Protein AF-A0A395IMH2-F1 (afdb_monomer)

Structure (mmCIF, N/CA/C/O backbone):
data_AF-A0A395IMH2-F1
#
_entry.id   AF-A0A395IMH2-F1
#
loop_
_atom_site.group_PDB
_atom_site.id
_atom_site.type_symbol
_atom_site.label_atom_id
_atom_site.label_alt_id
_atom_site.label_comp_id
_atom_site.label_asym_id
_atom_site.label_entity_id
_atom_site.label_seq_id
_atom_site.pdbx_PDB_ins_code
_atom_site.Cartn_x
_atom_site.Cartn_y
_atom_site.Cartn_z
_atom_site.occupancy
_atom_site.B_iso_or_equiv
_atom_site.auth_seq_id
_atom_site.auth_comp_id
_atom_site.auth_asym_id
_atom_site.auth_atom_id
_atom_site.pdbx_PDB_model_num
ATOM 1 N N . MET A 1 1 ? -12.223 -24.693 13.009 1.00 61.72 1 MET A N 1
ATOM 2 C CA . MET A 1 1 ? -11.945 -23.407 13.679 1.00 61.72 1 MET A CA 1
ATOM 3 C C . MET A 1 1 ? -11.798 -22.365 12.589 1.00 61.72 1 MET A C 1
ATOM 5 O O . MET A 1 1 ? -10.791 -22.375 11.900 1.00 61.72 1 MET A O 1
ATOM 9 N N . VAL A 1 2 ? -12.841 -21.574 12.361 1.00 84.94 2 VAL A N 1
ATOM 10 C CA . VAL A 1 2 ? -12.871 -20.481 11.383 1.00 84.94 2 VAL A CA 1
ATOM 11 C C . VAL A 1 2 ? -13.226 -19.233 12.191 1.00 84.94 2 VAL A C 1
ATOM 13 O O . VAL A 1 2 ? -14.218 -19.253 12.913 1.00 84.94 2 VAL A O 1
ATOM 16 N N . SER A 1 3 ? -12.372 -18.211 12.172 1.00 91.88 3 SER A N 1
ATOM 17 C CA . SER A 1 3 ? -12.557 -16.969 12.936 1.00 91.88 3 SER A CA 1
ATOM 18 C C . SER A 1 3 ? -12.030 -15.747 12.188 1.00 91.88 3 SER A C 1
ATOM 20 O O . SER A 1 3 ? -11.108 -15.865 11.374 1.00 91.88 3 SER A O 1
ATOM 22 N N . LEU A 1 4 ? -12.596 -14.578 12.505 1.00 92.81 4 LEU A N 1
ATOM 23 C CA . LEU 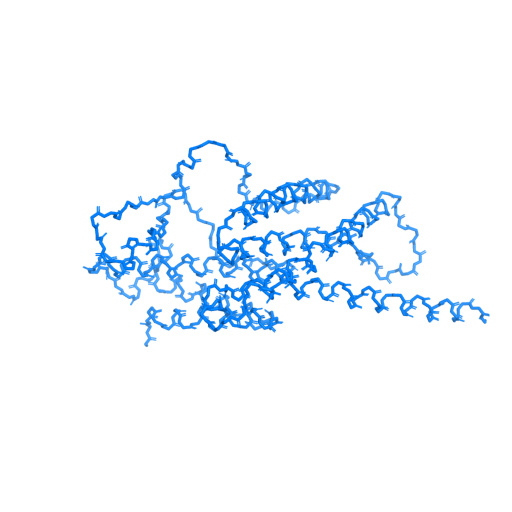A 1 4 ? -12.165 -13.279 11.979 1.00 92.81 4 LEU A CA 1
ATOM 24 C C . LEU A 1 4 ? -10.755 -12.906 12.465 1.00 92.81 4 LEU A C 1
ATOM 26 O O . LEU A 1 4 ? -9.928 -12.479 11.669 1.00 92.81 4 LEU A O 1
ATOM 30 N N . ILE A 1 5 ? -10.446 -13.173 13.739 1.00 94.81 5 ILE A N 1
ATOM 31 C CA . ILE A 1 5 ? -9.131 -12.892 14.345 1.00 94.81 5 ILE A CA 1
ATOM 32 C C . ILE A 1 5 ? -8.003 -13.599 13.582 1.00 94.81 5 ILE A C 1
ATOM 34 O O . ILE A 1 5 ? -6.926 -13.037 13.405 1.00 94.81 5 ILE A O 1
ATOM 38 N N . LEU A 1 6 ? -8.241 -14.821 13.086 1.00 95.12 6 LEU A N 1
ATOM 39 C CA . LEU A 1 6 ? -7.243 -15.526 12.283 1.00 95.12 6 LEU A CA 1
ATOM 40 C C . LEU A 1 6 ? -6.963 -14.793 10.964 1.00 95.12 6 LEU A C 1
ATOM 42 O O . LEU A 1 6 ? -5.812 -14.731 10.539 1.00 95.12 6 LEU A O 1
ATOM 46 N N . LEU A 1 7 ? -7.988 -14.224 10.325 1.00 95.75 7 LEU A N 1
ATOM 47 C CA . LEU A 1 7 ? -7.798 -13.408 9.127 1.00 95.75 7 LEU A CA 1
ATOM 48 C C . LEU A 1 7 ? -7.013 -12.135 9.455 1.00 95.75 7 LEU A C 1
ATOM 50 O O . LEU A 1 7 ? -6.023 -11.852 8.791 1.00 95.75 7 LEU A O 1
ATOM 54 N N . GLN A 1 8 ? -7.405 -11.421 10.511 1.00 96.00 8 GLN A N 1
ATOM 55 C CA . GLN A 1 8 ? -6.733 -10.198 10.962 1.00 96.00 8 GLN A CA 1
ATOM 56 C C . GLN A 1 8 ? -5.251 -10.442 11.281 1.00 96.00 8 GLN A C 1
ATOM 58 O O . GLN A 1 8 ? -4.386 -9.693 10.831 1.00 96.00 8 GLN A O 1
ATOM 63 N N . ALA A 1 9 ? -4.929 -11.541 11.969 1.00 96.50 9 ALA A N 1
ATOM 64 C CA . ALA A 1 9 ? -3.548 -11.932 12.236 1.00 96.50 9 ALA A CA 1
ATOM 65 C C . ALA A 1 9 ? -2.753 -12.191 10.943 1.00 96.50 9 ALA A C 1
ATOM 67 O O . ALA A 1 9 ? -1.605 -11.766 10.829 1.00 96.50 9 ALA A O 1
ATOM 68 N N . ASN A 1 10 ? -3.356 -12.844 9.946 1.00 96.06 10 ASN A N 1
ATOM 69 C CA . ASN A 1 10 ? -2.694 -13.086 8.662 1.00 96.06 10 ASN A CA 1
ATOM 70 C C . ASN A 1 10 ? -2.511 -11.813 7.827 1.00 96.06 10 ASN A C 1
ATOM 72 O O . ASN A 1 10 ? -1.506 -11.702 7.126 1.00 96.06 10 ASN A O 1
ATOM 76 N N . ILE A 1 11 ? -3.410 -10.829 7.936 1.00 95.81 11 ILE A N 1
ATOM 77 C CA . ILE A 1 11 ? -3.209 -9.503 7.330 1.00 95.81 11 ILE A CA 1
ATOM 78 C C . ILE A 1 11 ? -1.937 -8.860 7.899 1.00 95.81 11 ILE A C 1
ATOM 80 O O . ILE A 1 11 ? -1.094 -8.397 7.133 1.00 95.81 11 ILE A O 1
ATOM 84 N N . LEU A 1 12 ? -1.750 -8.895 9.224 1.00 94.88 12 LEU A N 1
ATOM 85 C CA . LEU A 1 12 ? -0.553 -8.346 9.875 1.00 94.88 12 LEU A CA 1
ATOM 86 C C . LEU A 1 12 ? 0.730 -9.085 9.466 1.00 94.88 12 LEU A C 1
ATOM 88 O O . LEU A 1 12 ? 1.747 -8.444 9.203 1.00 94.88 12 LEU A O 1
ATOM 92 N N . ILE A 1 13 ? 0.683 -10.419 9.362 1.00 95.44 13 ILE A N 1
ATOM 93 C CA . ILE A 1 13 ? 1.814 -11.224 8.868 1.00 95.44 13 ILE A CA 1
ATOM 94 C C . ILE A 1 13 ? 2.161 -10.828 7.432 1.00 95.44 13 ILE A C 1
ATOM 96 O O . ILE A 1 13 ? 3.321 -10.562 7.130 1.00 95.44 13 ILE A O 1
ATOM 100 N N . THR A 1 14 ? 1.159 -10.727 6.560 1.00 94.19 14 THR A N 1
ATOM 101 C CA . THR A 1 14 ? 1.369 -10.358 5.156 1.00 94.19 14 THR A CA 1
ATOM 102 C C . THR A 1 14 ? 1.962 -8.953 5.033 1.00 94.19 14 THR A C 1
ATOM 104 O O . THR A 1 14 ? 2.862 -8.724 4.227 1.00 94.19 14 THR A O 1
ATOM 107 N N . LEU A 1 15 ? 1.496 -8.007 5.855 1.00 92.25 15 LEU A N 1
ATOM 108 C CA . LEU A 1 15 ? 2.029 -6.646 5.899 1.00 92.25 15 LEU A CA 1
ATOM 109 C C . LEU A 1 15 ? 3.497 -6.625 6.350 1.00 92.25 15 LEU A C 1
ATOM 111 O O . LEU A 1 15 ? 4.304 -5.890 5.780 1.00 92.25 15 LEU A O 1
ATOM 115 N N . PHE A 1 16 ? 3.857 -7.452 7.335 1.00 92.38 16 PHE A N 1
ATOM 116 C CA . PHE A 1 16 ? 5.246 -7.633 7.754 1.00 92.38 16 PHE A CA 1
ATOM 117 C C . PHE A 1 16 ? 6.109 -8.214 6.625 1.00 92.38 16 PHE A C 1
ATOM 119 O O . PHE A 1 16 ? 7.158 -7.653 6.311 1.00 92.38 16 PHE A O 1
ATOM 126 N N . GLU A 1 17 ? 5.662 -9.299 5.984 1.00 93.12 17 GLU A N 1
ATOM 127 C CA . GLU A 1 17 ? 6.369 -9.924 4.857 1.00 93.12 17 GLU A CA 1
ATOM 128 C C . GLU A 1 17 ? 6.596 -8.923 3.720 1.00 93.12 17 GLU A C 1
ATOM 130 O O . GLU A 1 17 ? 7.698 -8.840 3.174 1.00 93.12 17 GLU A O 1
ATOM 135 N N . TYR A 1 18 ? 5.575 -8.122 3.404 1.00 89.00 18 TYR A N 1
ATOM 136 C CA . TYR A 1 18 ? 5.653 -7.077 2.390 1.00 89.00 18 TYR A CA 1
ATOM 137 C C . TYR A 1 18 ? 6.648 -5.973 2.769 1.00 89.00 18 TYR A C 1
ATOM 139 O O . TYR A 1 18 ? 7.529 -5.644 1.977 1.00 89.00 18 TYR A O 1
ATOM 147 N N . GLY A 1 19 ? 6.573 -5.442 3.995 1.00 87.81 19 GLY A N 1
ATOM 148 C CA . GLY A 1 19 ? 7.485 -4.394 4.474 1.00 87.81 19 GLY A CA 1
ATOM 149 C C . GLY A 1 19 ? 8.956 -4.831 4.527 1.00 87.81 19 GLY A C 1
ATOM 150 O O . GLY A 1 19 ? 9.861 -4.015 4.339 1.00 87.81 19 GLY A O 1
ATOM 151 N N . GLN A 1 20 ? 9.209 -6.128 4.724 1.00 89.06 20 GLN A N 1
ATOM 152 C CA . GLN A 1 20 ? 10.545 -6.736 4.678 1.00 89.06 20 GLN A CA 1
ATOM 153 C C . GLN A 1 20 ? 10.984 -7.162 3.262 1.00 89.06 20 GLN A C 1
ATOM 155 O O . GLN A 1 20 ? 11.998 -7.844 3.119 1.00 89.06 20 GLN A O 1
ATOM 160 N N . ALA A 1 21 ? 10.240 -6.783 2.215 1.00 87.50 21 ALA A N 1
ATOM 161 C CA . ALA A 1 21 ? 10.498 -7.152 0.819 1.00 87.50 21 ALA A CA 1
ATOM 162 C C . ALA A 1 21 ? 10.518 -8.672 0.544 1.00 87.50 21 ALA A C 1
ATOM 164 O O . ALA A 1 21 ? 11.134 -9.142 -0.417 1.00 87.50 21 ALA A O 1
ATOM 165 N N . ILE A 1 22 ? 9.798 -9.471 1.340 1.00 90.12 22 ILE A N 1
ATOM 166 C CA . ILE A 1 22 ? 9.621 -10.918 1.133 1.00 90.12 22 ILE A CA 1
ATOM 167 C C . ILE A 1 22 ? 8.436 -11.146 0.179 1.00 90.12 22 ILE A C 1
ATOM 169 O O . ILE A 1 22 ? 7.459 -11.828 0.493 1.00 90.12 22 ILE A O 1
ATOM 173 N N . TYR A 1 23 ? 8.510 -10.546 -1.012 1.00 86.31 23 TYR A N 1
ATOM 174 C CA . TYR A 1 23 ? 7.372 -10.417 -1.929 1.00 86.31 23 TYR A CA 1
ATOM 175 C C . TYR A 1 23 ? 6.681 -11.738 -2.316 1.00 86.31 23 TYR A C 1
ATOM 177 O O . TYR A 1 23 ? 5.451 -11.760 -2.327 1.00 86.31 23 TYR A O 1
ATOM 185 N N . PRO A 1 24 ? 7.388 -12.856 -2.597 1.00 88.00 24 PRO A N 1
ATOM 186 C CA . PRO A 1 24 ? 6.716 -14.115 -2.924 1.00 88.00 24 PRO A CA 1
ATOM 187 C C . PRO A 1 24 ? 5.889 -14.682 -1.764 1.00 88.00 24 PRO A C 1
ATOM 189 O O . PRO A 1 24 ? 4.818 -15.237 -1.999 1.00 88.00 24 PRO A O 1
ATOM 192 N N . ALA A 1 25 ? 6.371 -14.538 -0.523 1.00 91.69 25 ALA A N 1
ATOM 193 C CA . ALA A 1 25 ? 5.633 -14.968 0.663 1.00 91.69 25 ALA A CA 1
ATOM 194 C C . ALA A 1 25 ? 4.415 -14.066 0.878 1.00 91.69 25 ALA A C 1
ATOM 196 O O . ALA A 1 25 ? 3.296 -14.570 0.909 1.00 91.69 25 ALA A O 1
ATOM 197 N N . ALA A 1 26 ? 4.624 -12.743 0.849 1.00 91.38 26 ALA A N 1
ATOM 198 C CA . ALA A 1 26 ? 3.550 -11.762 0.969 1.00 91.38 26 ALA A CA 1
ATOM 199 C C . ALA A 1 26 ? 2.438 -11.990 -0.071 1.00 91.38 26 ALA A C 1
ATOM 201 O O . ALA A 1 26 ? 1.256 -11.883 0.242 1.00 91.38 26 ALA A O 1
ATOM 202 N N . TRP A 1 27 ? 2.792 -12.359 -1.307 1.00 89.31 27 TRP A N 1
ATOM 203 C CA . TRP A 1 27 ? 1.814 -12.647 -2.360 1.00 89.31 27 TRP A CA 1
ATOM 204 C C . TRP A 1 27 ? 0.974 -13.889 -2.056 1.00 89.31 27 TRP A C 1
ATOM 206 O O . TRP A 1 27 ? -0.253 -13.860 -2.175 1.00 89.31 27 TRP A O 1
ATOM 216 N N . MET A 1 28 ? 1.610 -14.968 -1.596 1.00 91.69 28 MET A N 1
ATOM 217 C CA . MET A 1 28 ? 0.895 -16.177 -1.179 1.00 91.69 28 MET A CA 1
ATOM 218 C C . MET A 1 28 ? -0.017 -15.907 0.025 1.00 91.69 28 MET A C 1
ATOM 220 O O . MET A 1 28 ? -1.168 -16.353 0.033 1.00 91.69 28 MET A O 1
ATOM 224 N N . SER A 1 29 ? 0.471 -15.154 1.012 1.00 94.38 29 SER A N 1
ATOM 225 C CA . SER A 1 29 ? -0.272 -14.782 2.218 1.00 94.38 29 SER A CA 1
ATOM 226 C C . SER A 1 29 ? -1.460 -13.862 1.901 1.00 94.38 29 SER A C 1
ATOM 228 O O . SER A 1 29 ? -2.562 -14.086 2.407 1.00 94.38 29 SER A O 1
ATOM 230 N N . ALA A 1 30 ? -1.306 -12.907 0.978 1.00 93.00 30 ALA A N 1
ATOM 231 C CA . ALA A 1 30 ? -2.402 -12.067 0.484 1.00 93.00 30 ALA A CA 1
ATOM 232 C C . ALA A 1 30 ? -3.482 -12.891 -0.243 1.00 93.00 30 ALA A C 1
ATOM 234 O O . ALA A 1 30 ? -4.682 -12.736 0.015 1.00 93.00 30 ALA A O 1
ATOM 235 N N . GLY A 1 31 ? -3.072 -13.836 -1.096 1.00 91.44 31 GLY A N 1
ATOM 236 C CA . GLY A 1 31 ? -3.992 -14.767 -1.753 1.00 91.44 31 GLY A CA 1
ATOM 237 C C . GLY A 1 31 ? -4.734 -15.664 -0.755 1.00 91.44 31 GLY A C 1
ATOM 238 O O . GLY A 1 31 ? -5.928 -15.935 -0.920 1.00 91.44 31 GLY A O 1
ATOM 239 N N . TRP A 1 32 ? -4.056 -16.090 0.316 1.00 93.69 32 TRP A N 1
ATOM 240 C CA . TRP A 1 32 ? -4.675 -16.818 1.424 1.00 93.69 32 TRP A CA 1
ATOM 241 C C . TRP A 1 32 ? -5.723 -15.959 2.141 1.00 93.69 32 TRP A C 1
ATOM 243 O O . TRP A 1 32 ? -6.858 -16.411 2.296 1.00 93.69 32 TRP A O 1
ATOM 253 N N . CYS A 1 33 ? -5.390 -14.710 2.486 1.00 95.06 33 CYS A N 1
ATOM 254 C CA . CYS A 1 33 ? -6.318 -13.766 3.112 1.00 95.06 33 CYS A CA 1
ATOM 255 C C . CYS A 1 33 ? -7.575 -13.557 2.257 1.00 95.06 33 CYS A C 1
ATOM 257 O O . CYS A 1 33 ? -8.689 -13.617 2.772 1.00 95.06 33 CYS A O 1
ATOM 259 N N . SER A 1 34 ? -7.403 -13.401 0.942 1.00 92.12 34 SER A N 1
ATOM 260 C CA . SER A 1 34 ? -8.496 -13.220 -0.020 1.00 92.12 34 SER A CA 1
ATOM 261 C C . SER A 1 34 ? -9.461 -14.404 -0.028 1.00 92.12 34 SER A C 1
ATOM 263 O O . SER A 1 34 ? -10.670 -14.243 0.145 1.00 92.12 34 SER A O 1
ATOM 265 N N . ARG A 1 35 ? -8.932 -15.626 -0.167 1.00 90.94 35 ARG A N 1
ATOM 266 C CA . ARG A 1 35 ? -9.749 -16.851 -0.169 1.00 90.94 35 ARG A CA 1
ATOM 267 C C . ARG A 1 35 ? -10.410 -17.095 1.181 1.00 90.94 35 ARG A C 1
ATOM 269 O O . ARG A 1 35 ? -11.554 -17.537 1.228 1.00 90.94 35 ARG A O 1
ATOM 276 N N . TYR A 1 36 ? -9.703 -16.801 2.268 1.00 92.94 36 TYR A N 1
ATOM 277 C CA . TYR A 1 36 ? -10.225 -16.963 3.616 1.00 92.94 36 TYR A CA 1
ATOM 278 C C . TYR A 1 36 ? -11.340 -15.946 3.910 1.00 92.94 36 TYR A C 1
ATOM 280 O O . TYR A 1 36 ? -12.367 -16.329 4.456 1.00 92.94 36 TYR A O 1
ATOM 288 N N . ALA A 1 37 ? -11.223 -14.692 3.468 1.00 91.88 37 ALA A N 1
ATOM 289 C CA . ALA A 1 37 ? -12.290 -13.693 3.580 1.00 91.88 37 ALA A CA 1
ATOM 290 C C . ALA A 1 37 ? -13.562 -14.093 2.813 1.00 91.88 37 ALA A C 1
ATOM 292 O O . ALA A 1 37 ? -14.666 -13.971 3.346 1.00 91.88 37 ALA A O 1
ATOM 293 N N . ILE A 1 38 ? -13.411 -14.637 1.598 1.00 88.81 38 ILE A N 1
ATOM 294 C CA . ILE A 1 38 ? -14.530 -15.196 0.818 1.00 88.81 38 ILE A CA 1
ATOM 295 C C . ILE A 1 38 ? -15.173 -16.368 1.567 1.00 88.81 38 ILE A C 1
ATOM 297 O O . ILE A 1 38 ? -16.397 -16.462 1.632 1.00 88.81 38 ILE A O 1
ATOM 301 N N . LEU A 1 39 ? -14.356 -17.244 2.162 1.00 89.19 39 LEU A N 1
ATOM 302 C CA . LEU A 1 39 ? -14.835 -18.357 2.980 1.00 89.19 39 LEU A CA 1
ATOM 303 C C . LEU A 1 39 ? -15.606 -17.867 4.217 1.00 89.19 39 LEU A C 1
ATOM 305 O O . LEU A 1 39 ? -16.588 -18.496 4.590 1.00 89.19 39 LEU A O 1
ATOM 309 N N . LEU A 1 40 ? -15.200 -16.759 4.845 1.00 90.00 40 LEU A N 1
ATOM 310 C CA . LEU A 1 40 ? -15.932 -16.154 5.966 1.00 90.00 40 LEU A CA 1
ATOM 311 C C . LEU A 1 40 ? -17.259 -15.501 5.546 1.00 90.00 40 LEU A C 1
ATOM 313 O O . LEU A 1 40 ? -18.137 -15.334 6.391 1.00 90.00 40 LEU A O 1
ATOM 317 N N . GLY A 1 41 ? -17.391 -15.108 4.278 1.00 87.94 41 GLY A N 1
ATOM 318 C CA . GLY A 1 41 ? -18.550 -14.377 3.767 1.00 87.94 41 GLY A CA 1
ATOM 319 C C . GLY A 1 41 ? -18.582 -12.899 4.157 1.00 87.94 41 GLY A C 1
ATOM 320 O O . GLY A 1 41 ? -19.644 -12.284 4.167 1.00 87.94 41 GLY A O 1
ATOM 321 N N . ILE A 1 42 ? -17.427 -12.309 4.485 1.00 88.12 42 ILE A N 1
ATOM 322 C CA . ILE A 1 42 ? -17.318 -10.871 4.813 1.00 88.12 42 ILE A CA 1
ATOM 323 C C . ILE A 1 42 ? -17.165 -9.982 3.575 1.00 88.12 42 ILE A C 1
ATOM 325 O O . ILE A 1 42 ? -17.166 -8.763 3.683 1.00 88.12 42 ILE A O 1
ATOM 329 N N . ASN A 1 43 ? -17.037 -10.589 2.397 1.00 82.00 43 ASN A N 1
ATOM 330 C CA . ASN A 1 43 ? -16.851 -9.912 1.118 1.00 82.00 43 ASN A CA 1
ATOM 331 C C . ASN A 1 43 ? -18.149 -9.328 0.525 1.00 82.00 43 ASN A C 1
ATOM 333 O O . ASN A 1 43 ? -18.110 -8.817 -0.587 1.00 82.00 43 ASN A O 1
ATOM 337 N N . GLY A 1 44 ? -19.288 -9.429 1.223 1.00 71.38 44 GLY A N 1
ATOM 338 C CA . GLY A 1 44 ? -20.542 -8.770 0.828 1.00 71.38 44 GLY A CA 1
ATOM 339 C C . GLY A 1 44 ? -21.359 -9.475 -0.262 1.00 71.38 44 GLY A C 1
ATOM 340 O O . GLY A 1 44 ? -22.266 -8.873 -0.824 1.00 71.38 44 GLY A O 1
ATOM 341 N N . PHE A 1 45 ? -21.067 -10.741 -0.583 1.00 65.81 45 PHE A N 1
ATOM 342 C CA . PHE A 1 45 ? -21.786 -11.476 -1.632 1.00 65.81 45 PHE A CA 1
ATOM 343 C C . PHE A 1 45 ? -22.872 -12.382 -1.063 1.00 65.81 45 PHE A C 1
ATOM 345 O O . PHE A 1 45 ? -22.583 -13.239 -0.226 1.00 65.81 45 PHE A O 1
ATOM 352 N N . ASP A 1 46 ? -24.072 -12.305 -1.639 1.00 58.91 46 ASP A N 1
ATOM 353 C CA . ASP A 1 46 ? -25.215 -13.172 -1.308 1.00 58.91 46 ASP A CA 1
ATOM 354 C C . ASP A 1 46 ? -24.912 -14.674 -1.458 1.00 58.91 46 ASP A C 1
ATOM 356 O O . ASP A 1 46 ? -25.536 -15.512 -0.814 1.00 58.91 46 ASP A O 1
ATOM 360 N N . THR A 1 47 ? -23.947 -15.036 -2.312 1.00 61.72 47 THR A N 1
ATOM 361 C CA . THR A 1 47 ? -23.554 -16.433 -2.588 1.00 61.72 47 THR A CA 1
ATOM 362 C C . THR A 1 47 ? -22.423 -16.941 -1.680 1.00 61.72 47 THR A C 1
ATOM 364 O O . THR A 1 47 ? -22.027 -18.102 -1.779 1.00 61.72 47 THR A O 1
ATOM 367 N N . SER A 1 48 ? -21.857 -16.090 -0.822 1.00 63.09 48 SER A N 1
ATOM 368 C CA . SER A 1 48 ? -20.733 -16.466 0.041 1.00 63.09 48 SER A CA 1
ATOM 369 C C . SER A 1 48 ? -21.169 -17.353 1.213 1.00 63.09 48 SER A C 1
ATOM 371 O O . SER A 1 48 ? -22.287 -17.261 1.723 1.00 63.09 48 SER A O 1
ATOM 373 N N . SER A 1 49 ? -20.278 -18.242 1.657 1.00 64.81 49 SER A N 1
ATOM 374 C CA . SER A 1 49 ? -20.512 -19.028 2.866 1.00 64.81 49 SER A CA 1
ATOM 375 C C . SER A 1 49 ? -20.427 -18.113 4.086 1.00 64.81 49 SER A C 1
ATOM 377 O O . SER A 1 49 ? -19.344 -17.675 4.450 1.00 64.81 49 SER A O 1
ATOM 379 N N . GLN A 1 50 ? -21.551 -17.842 4.749 1.00 77.31 50 GLN A N 1
ATOM 380 C CA . GLN A 1 50 ? -21.601 -17.042 5.982 1.00 77.31 50 GLN A CA 1
ATOM 381 C C . GLN A 1 50 ? -21.133 -17.864 7.197 1.00 77.31 50 GLN A C 1
ATOM 383 O O . GLN A 1 50 ? -21.879 -18.114 8.143 1.00 77.31 50 GLN A O 1
ATOM 388 N N . LEU A 1 51 ? -19.887 -18.344 7.154 1.00 81.25 51 LEU A N 1
ATOM 389 C CA . LEU A 1 51 ? -19.329 -19.304 8.116 1.00 81.25 51 LEU A CA 1
ATOM 390 C C . LEU A 1 51 ? -19.205 -18.753 9.543 1.00 81.25 51 LEU A C 1
ATOM 392 O O . LEU A 1 51 ? -19.168 -19.535 10.490 1.00 81.25 51 LEU A O 1
ATOM 396 N N . ILE A 1 52 ? -19.154 -17.430 9.693 1.00 83.56 52 ILE A N 1
ATOM 397 C CA . ILE A 1 52 ? -19.141 -16.733 10.988 1.00 83.56 52 ILE A CA 1
ATOM 398 C C . ILE A 1 52 ? -20.525 -16.215 11.414 1.00 83.56 52 ILE A C 1
ATOM 400 O O . ILE A 1 52 ? -20.626 -15.504 12.405 1.00 83.56 52 ILE A O 1
ATOM 404 N N . GLY A 1 53 ? -21.592 -16.595 10.702 1.00 81.25 53 GLY A N 1
ATOM 405 C CA . GLY A 1 53 ? -22.973 -16.266 11.061 1.00 81.25 53 GLY A CA 1
ATOM 406 C C . GLY A 1 53 ? -23.358 -14.797 10.855 1.00 81.25 53 GLY A C 1
ATOM 407 O O . GLY A 1 53 ? -22.603 -14.002 10.281 1.00 81.25 53 GLY A O 1
ATOM 408 N N . SER A 1 54 ? -24.567 -14.460 11.315 1.00 80.81 54 SER A N 1
ATOM 409 C CA . SER A 1 54 ? -25.100 -13.095 11.321 1.00 80.81 54 SER A CA 1
ATOM 410 C C . SER A 1 54 ? -24.303 -12.186 12.250 1.00 80.81 54 SER A C 1
ATOM 412 O O . SER A 1 54 ? -23.576 -12.654 13.120 1.00 80.81 54 SER A O 1
ATOM 414 N N . VAL A 1 55 ? -24.437 -10.882 12.034 1.00 82.81 55 VAL A N 1
ATOM 415 C CA . VAL A 1 55 ? -23.779 -9.862 12.844 1.00 82.81 55 VAL A CA 1
ATOM 416 C C . VAL A 1 55 ? -24.736 -9.369 13.916 1.00 82.81 55 VAL A C 1
ATOM 418 O O . VAL A 1 55 ? -25.836 -8.923 13.592 1.00 82.81 55 VAL A O 1
ATOM 421 N N . ASP A 1 56 ? -24.303 -9.430 15.174 1.00 78.88 56 ASP A N 1
ATOM 422 C CA . ASP A 1 56 ? -25.155 -9.088 16.319 1.00 78.88 56 ASP A CA 1
ATOM 423 C C . ASP A 1 56 ? -24.926 -7.654 16.815 1.00 78.88 56 ASP A C 1
ATOM 425 O O . ASP A 1 56 ? -25.783 -7.066 17.477 1.00 78.88 56 ASP A O 1
ATOM 429 N N . THR A 1 57 ? -23.769 -7.067 16.496 1.00 86.00 57 THR A N 1
ATOM 430 C CA . THR A 1 57 ? -23.396 -5.718 16.938 1.00 86.00 57 THR A CA 1
ATOM 431 C C . THR A 1 57 ? -22.828 -4.888 15.797 1.00 86.00 57 THR A C 1
ATOM 433 O O . THR A 1 57 ? -22.167 -5.399 14.897 1.00 86.00 57 THR A O 1
ATOM 436 N N . TRP A 1 58 ? -23.030 -3.573 15.863 1.00 82.88 58 TRP A N 1
ATOM 437 C CA . TRP A 1 58 ? -22.400 -2.641 14.926 1.00 82.88 58 TRP A CA 1
ATOM 438 C C . TRP A 1 58 ? -20.867 -2.750 14.952 1.00 82.88 58 TRP A C 1
ATOM 440 O O . TRP A 1 58 ? -20.238 -2.737 13.902 1.00 82.88 58 TRP A O 1
ATOM 450 N N . THR A 1 59 ? -20.276 -2.943 16.135 1.00 86.06 59 THR A N 1
ATOM 451 C CA . THR A 1 59 ? -18.831 -3.147 16.307 1.00 86.06 59 THR A CA 1
ATOM 452 C C . THR A 1 59 ? -18.334 -4.346 15.508 1.00 86.06 59 THR A C 1
ATOM 454 O O . THR A 1 59 ? -17.347 -4.248 14.790 1.00 86.06 59 THR A O 1
ATOM 457 N N . GLU A 1 60 ? -19.042 -5.472 15.578 1.00 87.12 60 GLU A N 1
ATOM 458 C CA . GLU A 1 60 ? -18.697 -6.656 14.795 1.00 87.12 60 GLU A CA 1
ATOM 459 C C . GLU A 1 60 ? -18.864 -6.421 13.285 1.00 87.12 60 GLU A C 1
ATOM 461 O O . GLU A 1 60 ? -18.056 -6.911 12.494 1.00 87.12 60 GLU A O 1
ATOM 466 N N . GLN A 1 61 ? -19.880 -5.657 12.871 1.00 87.06 61 GLN A N 1
ATOM 467 C CA . GLN A 1 61 ? -20.070 -5.306 11.462 1.00 87.06 61 GLN A CA 1
ATOM 468 C C . GLN A 1 61 ? -18.893 -4.483 10.934 1.00 87.06 61 GLN A C 1
ATOM 470 O O . GLN A 1 61 ? -18.354 -4.774 9.866 1.00 87.06 61 GLN A O 1
ATOM 475 N N . GLU A 1 62 ? -18.488 -3.476 11.701 1.00 87.00 62 GLU A N 1
ATOM 476 C CA . GLU A 1 62 ? -17.396 -2.574 11.356 1.00 87.00 62 GLU A CA 1
ATOM 477 C C . GLU A 1 62 ? -16.047 -3.307 11.334 1.00 87.00 62 GLU A C 1
ATOM 479 O O . GLU A 1 62 ? -15.264 -3.134 10.401 1.00 87.00 62 GLU A O 1
ATOM 484 N N . GLU A 1 63 ? -15.807 -4.223 12.276 1.00 89.94 63 GLU A N 1
ATOM 485 C CA . GLU A 1 63 ? -14.642 -5.119 12.264 1.00 89.94 63 GLU A CA 1
ATOM 486 C C . GLU A 1 63 ? -14.576 -5.958 10.979 1.00 89.94 63 GLU A C 1
ATOM 488 O O . GLU A 1 63 ? -13.510 -6.098 10.368 1.00 89.94 63 GLU A O 1
ATOM 493 N N . ARG A 1 64 ? -15.714 -6.494 10.515 1.00 91.06 64 ARG A N 1
ATOM 494 C CA . ARG A 1 64 ? -15.786 -7.251 9.254 1.00 91.06 64 ARG A CA 1
ATOM 495 C C . ARG A 1 64 ? -15.493 -6.355 8.047 1.00 91.06 64 ARG A C 1
ATOM 497 O O . ARG A 1 64 ? -14.725 -6.777 7.181 1.00 91.06 64 ARG A O 1
ATOM 504 N N . TYR A 1 65 ? -16.029 -5.131 8.007 1.00 89.19 65 TYR A N 1
ATOM 505 C CA . TYR A 1 65 ? -15.744 -4.169 6.934 1.00 89.19 65 TYR A CA 1
ATOM 506 C C . TYR A 1 65 ? -14.273 -3.771 6.895 1.00 89.19 65 TYR A C 1
ATOM 508 O O . TYR A 1 65 ? -13.631 -3.918 5.856 1.00 89.19 65 TYR A O 1
ATOM 516 N N . ARG A 1 66 ? -13.703 -3.346 8.025 1.00 91.00 66 ARG A N 1
ATOM 517 C CA . ARG A 1 66 ? -12.280 -2.988 8.135 1.00 91.00 66 ARG A CA 1
ATOM 518 C C . ARG A 1 66 ? -11.378 -4.139 7.720 1.00 91.00 66 ARG A C 1
ATOM 520 O O . ARG A 1 66 ? -10.432 -3.941 6.961 1.00 91.00 66 ARG A O 1
ATOM 527 N N . THR A 1 67 ? -11.704 -5.355 8.157 1.00 94.00 67 THR A N 1
ATOM 528 C CA . THR A 1 67 ? -10.950 -6.555 7.783 1.00 94.00 67 THR A CA 1
ATOM 529 C C . THR A 1 67 ? -11.028 -6.809 6.277 1.00 94.00 67 THR A C 1
ATOM 531 O O . THR A 1 67 ? -9.997 -7.051 5.652 1.00 94.00 67 THR A O 1
ATOM 534 N N . TRP A 1 68 ? -12.214 -6.719 5.667 1.00 92.62 68 TRP A N 1
ATOM 535 C CA . TRP A 1 68 ? -12.383 -6.904 4.223 1.00 92.62 68 TRP A CA 1
ATOM 536 C C . TRP A 1 68 ? -11.625 -5.854 3.401 1.00 92.62 68 TRP A C 1
ATOM 538 O O . TRP A 1 68 ? -10.868 -6.209 2.496 1.00 92.62 68 TRP A O 1
ATOM 548 N N . TRP A 1 69 ? -11.751 -4.574 3.758 1.00 92.12 69 TRP A N 1
ATOM 549 C CA . TRP A 1 69 ? -11.002 -3.493 3.116 1.00 92.12 69 TRP A CA 1
ATOM 550 C C . TRP A 1 69 ? -9.491 -3.648 3.302 1.00 92.12 69 TRP A C 1
ATOM 552 O O . TRP A 1 69 ? -8.734 -3.427 2.357 1.00 92.12 69 TRP A O 1
ATOM 562 N N . GLY A 1 70 ? -9.045 -4.119 4.468 1.00 91.88 70 GLY A N 1
ATOM 563 C CA . GLY A 1 70 ? -7.650 -4.477 4.714 1.00 91.88 70 GLY A CA 1
ATOM 564 C C . GLY A 1 70 ? -7.140 -5.549 3.747 1.00 91.88 70 GLY A C 1
ATOM 565 O O . GLY A 1 70 ? -6.080 -5.372 3.147 1.00 91.88 70 GLY A O 1
ATOM 566 N N . VAL A 1 71 ? -7.912 -6.620 3.521 1.00 93.56 71 VAL A N 1
ATOM 567 C CA . VAL A 1 71 ? -7.579 -7.663 2.530 1.00 93.56 71 VAL A CA 1
ATOM 568 C C . VAL A 1 71 ? -7.501 -7.085 1.115 1.00 93.56 71 VAL A C 1
ATOM 570 O O . VAL A 1 71 ? -6.543 -7.358 0.394 1.00 93.56 71 VAL A O 1
ATOM 573 N N . LEU A 1 72 ? -8.477 -6.261 0.730 1.00 89.81 72 LEU A N 1
ATOM 574 C CA . LEU A 1 72 ? -8.548 -5.619 -0.585 1.00 89.81 72 LEU A CA 1
ATOM 575 C C . LEU A 1 72 ? -7.365 -4.689 -0.874 1.00 89.81 72 LEU A C 1
ATOM 577 O O . LEU A 1 72 ? -6.849 -4.665 -1.993 1.00 89.81 72 LEU A O 1
ATOM 581 N N . ILE A 1 73 ? -6.960 -3.884 0.108 1.00 88.38 73 ILE A N 1
ATOM 582 C CA . ILE A 1 73 ? -5.813 -2.979 -0.020 1.00 88.38 73 ILE A CA 1
ATOM 583 C C . ILE A 1 73 ? -4.531 -3.804 -0.116 1.00 88.38 73 ILE A C 1
ATOM 585 O O . ILE A 1 73 ? -3.704 -3.561 -0.991 1.00 88.38 73 ILE A O 1
ATOM 589 N N . LEU A 1 74 ? -4.385 -4.812 0.740 1.00 89.38 74 LEU A N 1
ATOM 590 C CA . LEU A 1 74 ? -3.197 -5.653 0.795 1.00 89.38 74 LEU A CA 1
ATOM 591 C C . LEU A 1 74 ? -2.976 -6.451 -0.502 1.00 89.38 74 LEU A C 1
ATOM 593 O O . LEU A 1 74 ? -1.861 -6.453 -1.020 1.00 89.38 74 LEU A O 1
ATOM 597 N N . ASP A 1 75 ? -4.025 -7.059 -1.070 1.00 88.44 75 ASP A N 1
ATOM 598 C CA . ASP A 1 75 ? -3.960 -7.778 -2.358 1.00 88.44 75 ASP A CA 1
ATOM 599 C C . ASP A 1 75 ? -3.476 -6.854 -3.490 1.00 88.44 75 ASP A C 1
ATOM 601 O O . ASP A 1 75 ? -2.603 -7.220 -4.283 1.00 88.44 75 ASP A O 1
ATOM 605 N N . ARG A 1 76 ? -3.968 -5.608 -3.518 1.00 84.88 76 ARG A N 1
ATOM 606 C CA . ARG A 1 76 ? -3.534 -4.591 -4.488 1.00 84.88 76 ARG A CA 1
ATOM 607 C C . ARG A 1 76 ? -2.089 -4.160 -4.272 1.00 84.88 76 ARG A C 1
ATOM 609 O O . ARG A 1 76 ? -1.326 -4.126 -5.234 1.00 84.88 76 ARG A O 1
ATOM 616 N N . MET A 1 77 ? -1.704 -3.868 -3.032 1.00 83.31 77 MET A N 1
ATOM 617 C CA . MET A 1 77 ? -0.346 -3.433 -2.696 1.00 83.31 77 MET A CA 1
ATOM 618 C C . MET A 1 77 ? 0.691 -4.480 -3.106 1.00 83.31 77 MET A C 1
ATOM 620 O O . MET A 1 77 ? 1.634 -4.175 -3.834 1.00 83.31 77 MET A O 1
ATOM 624 N N . VAL A 1 78 ? 0.469 -5.744 -2.745 1.00 84.81 78 VAL A N 1
ATOM 625 C CA . VAL A 1 78 ? 1.382 -6.833 -3.116 1.00 84.81 78 VAL A CA 1
ATOM 626 C C . VAL A 1 78 ? 1.411 -7.070 -4.635 1.00 84.81 78 VAL A C 1
ATOM 628 O O . VAL A 1 78 ? 2.437 -7.461 -5.207 1.00 84.81 78 VAL A O 1
ATOM 631 N N . SER A 1 79 ? 0.307 -6.788 -5.325 1.00 79.69 79 SER A N 1
ATOM 632 C CA . SER A 1 79 ? 0.223 -6.900 -6.783 1.00 79.69 79 SER A CA 1
ATOM 633 C C . SER A 1 79 ? 0.993 -5.802 -7.528 1.00 79.69 79 SER A C 1
ATOM 635 O O . SER A 1 79 ? 1.518 -6.075 -8.609 1.00 79.69 79 SER A O 1
ATOM 637 N N . ILE A 1 80 ? 1.141 -4.600 -6.951 1.00 74.56 80 ILE A N 1
ATOM 638 C CA . ILE A 1 80 ? 1.985 -3.528 -7.515 1.00 74.56 80 ILE A CA 1
ATOM 639 C C . ILE A 1 80 ? 3.454 -3.980 -7.560 1.00 74.56 80 ILE A C 1
ATOM 641 O O . ILE A 1 80 ? 4.102 -3.876 -8.604 1.00 74.56 80 ILE A O 1
ATOM 645 N N . GLY A 1 81 ? 3.965 -4.550 -6.463 1.00 62.06 81 GLY A N 1
ATOM 646 C CA . GLY A 1 81 ? 5.364 -4.985 -6.360 1.00 62.06 81 GLY A CA 1
ATOM 647 C C . GLY A 1 81 ? 5.718 -6.223 -7.201 1.00 62.06 81 GLY A C 1
ATOM 648 O O . GLY A 1 81 ? 6.857 -6.373 -7.646 1.00 62.06 81 GLY A O 1
ATOM 649 N N . SER A 1 82 ? 4.751 -7.108 -7.470 1.00 60.88 82 SER A N 1
ATOM 650 C CA . SER A 1 82 ? 4.992 -8.422 -8.099 1.00 60.88 82 SER A CA 1
ATOM 651 C C . SER A 1 82 ? 4.852 -8.464 -9.630 1.00 60.88 82 SER A C 1
ATOM 653 O O . SER A 1 82 ? 4.942 -9.547 -10.211 1.00 60.88 82 SER A O 1
ATOM 655 N N . LYS A 1 83 ? 4.681 -7.305 -10.290 1.00 61.62 83 LYS A N 1
ATOM 656 C CA . LYS A 1 83 ? 4.736 -7.108 -11.756 1.00 61.62 83 LYS A CA 1
ATOM 657 C C . LYS A 1 83 ? 4.020 -8.207 -12.560 1.00 61.62 83 LYS A C 1
ATOM 659 O O . LYS A 1 83 ? 4.670 -9.049 -13.175 1.00 61.62 83 LYS A O 1
ATOM 664 N N . SER A 1 84 ? 2.688 -8.112 -12.643 1.00 53.06 84 SER A N 1
ATOM 665 C CA . SER A 1 84 ? 1.802 -8.923 -13.509 1.00 53.06 84 SER A CA 1
ATOM 666 C C . SER A 1 84 ? 1.142 -10.161 -12.879 1.00 53.06 84 SER A C 1
ATOM 668 O O . SER A 1 84 ? 0.953 -11.171 -13.560 1.00 53.06 84 SER A O 1
ATOM 670 N N . HIS A 1 85 ? 0.683 -10.077 -11.630 1.00 62.97 85 HIS A N 1
ATOM 671 C CA . HIS A 1 85 ? -0.291 -11.046 -11.112 1.00 62.97 85 HIS A CA 1
ATOM 672 C C . HIS A 1 85 ? -1.735 -10.552 -11.280 1.00 62.97 85 HIS A C 1
ATOM 674 O O . HIS A 1 85 ? -2.006 -9.352 -11.326 1.00 62.97 85 HIS A O 1
ATOM 680 N N . LEU A 1 86 ? -2.661 -11.495 -11.470 1.00 63.56 86 LEU A N 1
ATOM 681 C CA . LEU A 1 86 ? -4.098 -11.225 -11.470 1.00 63.56 86 LEU A CA 1
ATOM 682 C C . LEU A 1 86 ? -4.525 -10.933 -10.030 1.00 63.56 86 LEU A C 1
ATOM 684 O O . LEU A 1 86 ? -4.169 -11.697 -9.131 1.00 63.56 86 LEU A O 1
ATOM 688 N N . LEU A 1 87 ? -5.279 -9.851 -9.829 1.00 71.19 87 LEU A N 1
ATOM 689 C CA . LEU A 1 87 ? -5.921 -9.584 -8.544 1.00 71.19 87 LEU A CA 1
ATOM 690 C C . LEU A 1 87 ? -6.828 -10.770 -8.213 1.00 71.19 87 LEU A C 1
ATOM 692 O O . LEU A 1 87 ? -7.583 -11.242 -9.067 1.00 71.19 87 LEU A O 1
ATOM 696 N N . THR A 1 88 ? -6.692 -11.294 -6.997 1.00 69.06 88 THR A N 1
ATOM 697 C CA . THR A 1 88 ? -7.514 -12.427 -6.541 1.00 69.06 88 THR A CA 1
ATOM 698 C C . THR A 1 88 ? -8.820 -11.920 -5.939 1.00 69.06 88 THR A C 1
ATOM 700 O O . THR A 1 88 ? -9.824 -12.635 -5.909 1.00 69.06 88 THR A O 1
ATOM 703 N N . THR A 1 89 ? -8.801 -10.681 -5.455 1.00 73.56 89 THR A N 1
ATOM 704 C CA . THR A 1 89 ? -9.964 -9.985 -4.927 1.00 73.56 89 THR A CA 1
ATOM 705 C C . THR A 1 89 ? -10.828 -9.382 -6.033 1.00 73.56 89 THR A C 1
ATOM 707 O O . THR A 1 89 ? -10.380 -9.134 -7.151 1.00 73.56 89 THR A O 1
ATOM 710 N N . GLN A 1 90 ? -12.110 -9.198 -5.724 1.00 74.06 90 GLN A N 1
ATOM 711 C CA . GLN A 1 90 ? -13.076 -8.599 -6.641 1.00 74.06 90 GLN A CA 1
ATOM 712 C C . GLN A 1 90 ? -13.022 -7.074 -6.554 1.00 74.06 90 GLN A C 1
ATOM 714 O O . GLN A 1 90 ? -12.655 -6.523 -5.513 1.00 74.06 90 GLN A O 1
ATOM 719 N N . GLU A 1 91 ? -13.413 -6.397 -7.634 1.00 80.25 91 GLU A N 1
ATOM 720 C CA . GLU A 1 91 ? -13.483 -4.938 -7.633 1.00 80.25 91 GLU A CA 1
ATOM 721 C C . GLU A 1 91 ? -14.660 -4.462 -6.757 1.00 80.25 91 GLU A C 1
ATOM 723 O O . GLU A 1 91 ? -15.764 -4.999 -6.905 1.00 80.25 91 GLU A O 1
ATOM 728 N N . PRO A 1 92 ? -14.444 -3.487 -5.853 1.00 83.94 92 PRO A N 1
ATOM 729 C CA . PRO A 1 92 ? -15.490 -2.882 -5.051 1.00 83.94 92 PRO A CA 1
ATOM 730 C C . PRO A 1 92 ? -16.581 -2.275 -5.922 1.00 83.94 92 PRO A C 1
ATOM 732 O O . PRO A 1 92 ? -16.304 -1.645 -6.946 1.00 83.94 92 PRO A O 1
ATOM 735 N N . LYS A 1 93 ? -17.823 -2.451 -5.490 1.00 82.81 93 LYS A N 1
ATOM 736 C CA . LYS A 1 93 ? -19.009 -1.891 -6.131 1.00 82.81 93 LYS A CA 1
ATOM 737 C C . LYS A 1 93 ? -19.373 -0.547 -5.517 1.00 82.81 93 LYS A C 1
ATOM 739 O O . LYS A 1 93 ? -18.949 -0.211 -4.415 1.00 82.81 93 LYS A O 1
ATOM 744 N N . GLU A 1 94 ? -20.189 0.223 -6.224 1.00 79.88 94 GLU A N 1
ATOM 745 C CA . GLU A 1 94 ? -20.626 1.559 -5.800 1.00 79.88 94 GLU A CA 1
ATOM 746 C C . GLU A 1 94 ? -21.396 1.549 -4.471 1.00 79.88 94 GLU A C 1
ATOM 748 O O . GLU A 1 94 ? -21.326 2.508 -3.694 1.00 79.88 94 GLU A O 1
ATOM 753 N N . GLU A 1 95 ? -22.112 0.459 -4.222 1.00 82.31 95 GLU A N 1
ATOM 754 C CA . GLU A 1 95 ? -22.895 0.175 -3.028 1.00 82.31 95 GLU A CA 1
ATOM 755 C C . GLU A 1 95 ? -22.087 -0.432 -1.872 1.00 82.31 95 GLU A C 1
ATOM 757 O O . GLU A 1 95 ? -22.651 -0.651 -0.798 1.00 82.31 95 GLU A O 1
ATOM 762 N N . ASP A 1 96 ? -20.787 -0.695 -2.050 1.00 83.50 96 ASP A N 1
ATOM 763 C CA . ASP A 1 96 ? -19.986 -1.287 -0.982 1.00 83.50 96 ASP A CA 1
ATOM 764 C C . ASP A 1 96 ? -19.759 -0.266 0.152 1.00 83.50 96 ASP A C 1
ATOM 766 O O . ASP A 1 96 ? -19.356 0.879 -0.101 1.00 83.50 96 ASP A O 1
ATOM 770 N N . PRO A 1 97 ? -20.011 -0.650 1.417 1.00 84.06 97 PRO A N 1
ATOM 771 C CA . PRO A 1 97 ? -19.823 0.219 2.571 1.00 84.06 97 PRO A CA 1
ATOM 772 C C . PRO A 1 97 ? -18.332 0.442 2.842 1.00 84.06 97 PRO A C 1
ATOM 774 O O . PRO A 1 97 ? -17.560 -0.510 2.952 1.00 84.06 97 PRO A O 1
ATOM 777 N N . LEU A 1 98 ? -17.925 1.703 2.976 1.00 85.38 98 LEU A N 1
ATOM 778 C CA . LEU A 1 98 ? -16.580 2.097 3.396 1.00 85.38 98 LEU A CA 1
ATOM 779 C C . LEU A 1 98 ? -16.438 2.011 4.923 1.00 85.38 98 LEU A C 1
ATOM 781 O O . LEU A 1 98 ? -17.425 2.230 5.627 1.00 85.38 98 LEU A O 1
ATOM 785 N N . PRO A 1 99 ? -15.235 1.752 5.463 1.00 86.50 99 PRO A N 1
ATOM 786 C CA . PRO A 1 99 ? -15.008 1.846 6.899 1.00 86.50 99 PRO A CA 1
ATOM 787 C C . PRO A 1 99 ? -15.373 3.237 7.421 1.00 86.50 99 PRO A C 1
ATOM 789 O O . PRO A 1 99 ? -15.218 4.243 6.719 1.00 86.50 99 PRO A O 1
ATOM 792 N N . VAL A 1 100 ? -15.858 3.291 8.656 1.00 83.94 100 VAL A N 1
ATOM 793 C CA . VAL A 1 100 ? -16.149 4.559 9.326 1.00 83.94 100 VAL A CA 1
ATOM 794 C C . VAL A 1 100 ? -14.836 5.272 9.680 1.00 83.94 100 VAL A C 1
ATOM 796 O O . VAL A 1 100 ? -13.776 4.658 9.746 1.00 83.94 100 VAL A O 1
ATOM 799 N N . GLU A 1 101 ? -14.884 6.587 9.890 1.00 78.19 101 GLU A N 1
ATOM 800 C CA . GLU A 1 101 ? -13.720 7.375 10.315 1.00 78.19 101 GLU A CA 1
ATOM 801 C C . GLU A 1 101 ? -13.090 6.804 11.599 1.00 78.19 101 GLU A C 1
ATOM 803 O O . GLU A 1 101 ? -13.794 6.547 12.582 1.00 78.19 101 GLU A O 1
ATOM 808 N N . ASP A 1 102 ? -11.761 6.658 11.610 1.00 80.56 102 ASP A N 1
ATOM 809 C CA . ASP A 1 102 ? -11.007 6.055 12.722 1.00 80.56 102 ASP A CA 1
ATOM 810 C C . ASP A 1 102 ? -11.267 6.764 14.054 1.00 80.56 102 ASP A C 1
ATOM 812 O O . ASP A 1 102 ? -11.469 6.119 15.077 1.00 80.56 102 ASP A O 1
ATOM 816 N N . ALA A 1 103 ? -11.390 8.095 14.038 1.00 75.06 103 ALA A N 1
ATOM 817 C CA . ALA A 1 103 ? -11.713 8.849 15.243 1.00 75.06 103 ALA A CA 1
ATOM 818 C C . ALA A 1 103 ? -13.077 8.447 15.834 1.00 75.06 103 ALA A C 1
ATOM 820 O O . ALA A 1 103 ? -13.194 8.304 17.046 1.00 75.06 103 ALA A O 1
ATOM 821 N N . ALA A 1 104 ? -14.117 8.244 15.022 1.00 74.00 104 ALA A N 1
ATOM 822 C CA . ALA A 1 104 ? -15.424 7.833 15.546 1.00 74.00 104 ALA A CA 1
ATOM 823 C C . ALA A 1 104 ? -15.383 6.398 16.100 1.00 74.00 104 ALA A C 1
ATOM 825 O O . ALA A 1 104 ? -16.018 6.108 17.116 1.00 74.00 104 ALA A O 1
ATOM 826 N N . TRP A 1 105 ? -14.596 5.529 15.459 1.00 78.88 105 TRP A N 1
ATOM 827 C CA . TRP A 1 105 ? -14.343 4.162 15.904 1.00 78.88 105 TRP A CA 1
ATOM 828 C C . TRP A 1 105 ? -13.617 4.109 17.256 1.00 78.88 105 TRP A C 1
ATOM 830 O O . TRP A 1 105 ? -14.126 3.500 18.197 1.00 78.88 105 TRP A O 1
ATOM 840 N N . ASP A 1 106 ? -12.490 4.810 17.388 1.00 79.94 106 ASP A N 1
ATOM 841 C CA . ASP A 1 106 ? -11.637 4.777 18.583 1.00 79.94 106 ASP A CA 1
ATOM 842 C C . ASP A 1 106 ? -12.336 5.332 19.833 1.00 79.94 106 ASP A C 1
ATOM 844 O O . ASP A 1 106 ? -12.105 4.864 20.949 1.00 79.94 106 ASP A O 1
ATOM 848 N N . HIS A 1 107 ? -13.221 6.318 19.659 1.00 78.38 107 HIS A N 1
ATOM 849 C CA . HIS A 1 107 ? -14.009 6.888 20.756 1.00 78.38 107 HIS A CA 1
ATOM 850 C C . HIS A 1 107 ? -15.276 6.077 21.077 1.00 78.38 107 HIS A C 1
ATOM 852 O O . HIS A 1 107 ? -15.953 6.379 22.062 1.00 78.38 107 HIS A O 1
ATOM 858 N N . GLY A 1 108 ? -15.620 5.069 20.265 1.00 72.12 108 GLY A N 1
ATOM 859 C CA . GLY A 1 108 ? -16.837 4.270 20.421 1.00 72.12 108 GLY A CA 1
ATOM 860 C C . GLY A 1 108 ? -18.133 5.074 20.268 1.00 72.12 108 GLY A C 1
ATOM 861 O O . GLY A 1 108 ? -19.184 4.649 20.755 1.00 72.12 108 GLY A O 1
ATOM 862 N N . ASP A 1 109 ? -18.079 6.247 19.629 1.00 72.25 109 ASP A N 1
ATOM 863 C CA . ASP A 1 109 ? -19.234 7.130 19.494 1.00 72.25 109 ASP A CA 1
ATOM 864 C C . ASP A 1 109 ? -20.090 6.716 18.294 1.00 72.25 109 ASP A C 1
ATOM 866 O O . ASP A 1 109 ? -19.959 7.229 17.182 1.00 72.25 109 ASP A O 1
ATOM 870 N N . MET A 1 110 ? -21.021 5.795 18.549 1.00 64.94 110 MET A N 1
ATOM 871 C CA . MET A 1 110 ? -21.962 5.284 17.549 1.00 64.94 110 MET A CA 1
ATOM 872 C C . MET A 1 110 ? -22.825 6.390 16.915 1.00 64.94 110 MET A C 1
ATOM 874 O O . MET A 1 110 ? -23.364 6.192 15.828 1.00 64.94 110 MET A O 1
ATOM 878 N N . THR A 1 111 ? -22.957 7.561 17.551 1.00 61.59 111 THR A N 1
ATOM 879 C CA . THR A 1 111 ? -23.826 8.647 17.068 1.00 61.59 111 THR A CA 1
ATOM 880 C C . THR A 1 111 ? -23.210 9.470 15.934 1.00 61.59 111 THR A C 1
ATOM 882 O O . THR A 1 111 ? -23.942 10.133 15.200 1.00 61.59 111 THR A O 1
ATOM 885 N N . GLN A 1 112 ? -21.890 9.381 15.739 1.00 59.06 112 GLN A N 1
ATOM 886 C CA . GLN A 1 112 ? -21.155 10.078 14.673 1.00 59.06 112 GLN A CA 1
ATOM 887 C C . GLN A 1 112 ? -20.832 9.174 13.468 1.00 59.06 112 GLN A C 1
ATOM 889 O O . GLN A 1 112 ? -20.163 9.597 12.524 1.00 59.06 112 GLN A O 1
ATOM 894 N N . THR A 1 113 ? -21.319 7.929 13.473 1.00 62.22 113 THR A N 1
ATOM 895 C CA . THR A 1 113 ? -20.980 6.895 12.484 1.00 62.22 113 THR A CA 1
ATOM 896 C C . THR A 1 113 ? -21.800 7.049 11.197 1.00 62.22 113 THR A C 1
ATOM 898 O O . THR A 1 113 ? -22.773 6.345 10.938 1.00 62.22 113 THR A O 1
ATOM 901 N N . ILE A 1 114 ? -21.433 8.015 10.353 1.00 69.75 114 ILE A N 1
ATOM 902 C CA . ILE A 1 114 ? -22.029 8.126 9.015 1.00 69.75 114 ILE A CA 1
ATOM 903 C C . ILE A 1 114 ? -21.403 7.051 8.122 1.00 69.75 114 ILE A C 1
ATOM 905 O O . ILE A 1 114 ? -20.261 7.189 7.684 1.00 69.75 114 ILE A O 1
ATOM 909 N N . GLN A 1 115 ? -22.168 5.997 7.832 1.00 74.94 115 GLN A N 1
ATOM 910 C CA . GLN A 1 115 ? -21.786 4.974 6.862 1.00 74.94 115 GLN A CA 1
ATOM 911 C C . GLN A 1 115 ? -21.672 5.606 5.471 1.00 74.94 115 GLN A C 1
ATOM 913 O O . GLN A 1 115 ? -22.670 6.038 4.888 1.00 74.94 115 GLN A O 1
ATOM 918 N N . ARG A 1 116 ? -20.449 5.663 4.942 1.00 82.69 116 ARG A N 1
ATOM 919 C CA . ARG A 1 116 ? -20.188 6.068 3.558 1.00 82.69 116 ARG A CA 1
ATOM 920 C C . ARG A 1 116 ? -20.134 4.837 2.661 1.00 82.69 116 ARG A C 1
ATOM 922 O O . ARG A 1 116 ? -19.880 3.728 3.125 1.00 82.69 116 ARG A O 1
ATOM 929 N N . TYR A 1 117 ? -20.359 5.059 1.379 1.00 83.19 117 TYR A N 1
ATOM 930 C CA . TYR A 1 117 ? -20.267 4.054 0.320 1.00 83.19 117 TYR A CA 1
ATOM 931 C C . TYR A 1 117 ? -19.256 4.498 -0.729 1.00 83.19 117 TYR A C 1
ATOM 933 O O . TYR A 1 117 ? -18.974 5.695 -0.829 1.00 83.19 117 TYR A O 1
ATOM 941 N N . VAL A 1 118 ? -18.753 3.568 -1.537 1.00 80.69 118 VAL A N 1
ATOM 942 C CA . VAL A 1 118 ? -17.798 3.860 -2.622 1.00 80.69 118 VAL A CA 1
ATOM 943 C C . VAL A 1 118 ? -18.306 4.967 -3.562 1.00 80.69 118 VAL A C 1
ATOM 945 O O . VAL A 1 118 ? -17.529 5.809 -4.000 1.00 80.69 118 VAL A O 1
ATOM 948 N N . SER A 1 119 ? -19.617 5.031 -3.806 1.00 76.69 119 SER A N 1
ATOM 949 C CA . SER A 1 119 ? -20.283 6.069 -4.618 1.00 76.69 119 SER A CA 1
ATOM 950 C C . SER A 1 119 ? -20.422 7.449 -3.957 1.00 76.69 119 SER A C 1
ATOM 952 O O . SER A 1 119 ? -20.885 8.397 -4.597 1.00 76.69 119 SER A O 1
ATOM 954 N N . THR A 1 120 ? -20.054 7.601 -2.682 1.00 71.56 120 THR A N 1
ATOM 955 C CA . THR A 1 120 ? -20.249 8.865 -1.955 1.00 71.56 120 THR A CA 1
ATOM 956 C C . THR A 1 120 ? -19.355 9.947 -2.551 1.00 71.56 120 THR A C 1
ATOM 958 O O . THR A 1 120 ? -18.131 9.851 -2.501 1.00 71.56 120 THR A O 1
ATOM 961 N N . SER A 1 121 ? -19.974 10.995 -3.105 1.00 56.44 121 SER A N 1
ATOM 962 C CA . SER A 1 121 ? -19.259 12.096 -3.754 1.00 56.44 121 SER A CA 1
ATOM 963 C C . SER A 1 121 ? -18.290 12.774 -2.783 1.00 56.44 121 SER A C 1
ATOM 965 O O . SER A 1 121 ? -18.699 13.419 -1.816 1.00 56.44 121 SER A O 1
ATOM 967 N N . LEU A 1 122 ? -16.995 12.665 -3.080 1.00 58.44 122 LEU A N 1
ATOM 968 C CA . LEU A 1 122 ? -15.928 13.476 -2.498 1.00 58.44 122 LEU A CA 1
ATOM 969 C C . LEU A 1 122 ? -15.988 14.879 -3.126 1.00 58.44 122 LEU A C 1
ATOM 971 O O . LEU A 1 122 ? -15.107 15.220 -3.902 1.00 58.44 122 LEU A O 1
ATOM 975 N N . THR A 1 123 ? -17.078 15.627 -2.908 1.00 45.94 123 THR A N 1
ATOM 976 C CA . THR A 1 123 ? -17.338 17.016 -3.366 1.00 45.94 123 THR A CA 1
ATOM 977 C C . THR A 1 123 ? -16.323 17.594 -4.385 1.00 45.94 123 THR A C 1
ATOM 979 O O . THR A 1 123 ? -15.491 18.420 -4.032 1.00 45.94 123 THR A O 1
ATOM 982 N N . GLU A 1 124 ? -16.425 17.096 -5.630 1.00 37.19 124 GLU A N 1
ATOM 983 C CA . GLU A 1 124 ? -15.908 17.513 -6.961 1.00 37.19 124 GLU A CA 1
ATOM 984 C C . GLU A 1 124 ? -14.467 18.075 -7.115 1.00 37.19 124 GLU A C 1
ATOM 986 O O . GLU A 1 124 ? -14.123 19.110 -6.560 1.00 37.19 124 GLU A O 1
ATOM 991 N N . LYS A 1 125 ? -13.564 17.566 -7.977 1.00 32.12 125 LYS A N 1
ATOM 992 C CA . LYS A 1 125 ? -13.611 16.598 -9.095 1.00 32.12 125 LYS A CA 1
ATOM 993 C C . LYS A 1 125 ? -12.513 15.541 -8.929 1.00 32.12 125 LYS A C 1
ATOM 995 O O . LYS A 1 125 ? -11.339 15.891 -8.844 1.00 32.12 125 LYS A O 1
ATOM 1000 N N . CYS A 1 126 ? -12.867 14.268 -9.062 1.00 31.31 126 CYS A N 1
ATOM 1001 C CA . CYS A 1 126 ? -11.923 13.242 -9.487 1.00 31.31 126 CYS A CA 1
ATOM 1002 C C . CYS A 1 126 ? -12.636 12.221 -10.371 1.00 31.31 126 CYS A C 1
ATOM 1004 O O . CYS A 1 126 ? -13.771 11.829 -10.111 1.00 31.31 126 CYS A O 1
ATOM 1006 N N . SER A 1 127 ? -11.954 11.797 -11.422 1.00 30.05 127 SER A N 1
ATOM 1007 C CA . SER A 1 127 ? -12.024 10.418 -11.891 1.00 30.05 127 SER A CA 1
ATOM 1008 C C . SER A 1 127 ? -10.745 10.132 -12.669 1.00 30.05 127 SER A C 1
ATOM 1010 O O . SER A 1 127 ? -10.355 10.908 -13.544 1.00 30.05 127 SER A O 1
ATOM 1012 N N . PRO A 1 128 ? -10.119 8.988 -12.400 1.00 38.00 128 PRO A N 1
ATOM 1013 C CA . PRO A 1 128 ? -9.830 8.063 -13.472 1.00 38.00 128 PRO A CA 1
ATOM 1014 C C . PRO A 1 128 ? -10.755 6.840 -13.352 1.00 38.00 128 PRO A C 1
ATOM 1016 O O . PRO A 1 128 ? -11.233 6.529 -12.260 1.00 38.00 128 PRO A O 1
ATOM 1019 N N . PRO A 1 129 ? -11.071 6.194 -14.484 1.00 40.81 129 PRO A N 1
ATOM 1020 C CA . PRO A 1 129 ? -12.054 5.119 -14.558 1.00 40.81 129 PRO A CA 1
ATOM 1021 C C . PRO A 1 129 ? -11.540 3.823 -13.903 1.00 40.81 129 PRO A C 1
ATOM 1023 O O . PRO A 1 129 ? -10.346 3.714 -13.606 1.00 40.81 129 PRO A O 1
ATOM 1026 N N . PRO A 1 130 ? -12.421 2.819 -13.717 1.00 35.72 130 PRO A N 1
ATOM 1027 C CA . PRO A 1 130 ? -12.027 1.477 -13.299 1.00 35.72 130 PRO A CA 1
ATOM 1028 C C . PRO A 1 130 ? -10.928 0.913 -14.205 1.00 35.72 130 PRO A C 1
ATOM 1030 O O . PRO A 1 130 ? -10.949 1.103 -15.424 1.00 35.72 130 PRO A O 1
ATOM 1033 N N . LEU A 1 131 ? -9.984 0.191 -13.595 1.00 39.28 131 LEU A N 1
ATOM 1034 C CA . LEU A 1 131 ? -8.958 -0.599 -14.275 1.00 39.28 131 LEU A CA 1
ATOM 1035 C C . LEU A 1 131 ? -9.624 -1.734 -15.073 1.00 39.28 131 LEU A C 1
ATOM 1037 O O . LEU A 1 131 ? -9.664 -2.885 -14.649 1.00 39.28 131 LEU A O 1
ATOM 1041 N N . TYR A 1 132 ? -10.159 -1.409 -16.249 1.00 34.91 132 TYR A N 1
ATOM 1042 C CA . TYR A 1 132 ? -10.540 -2.397 -17.251 1.00 34.91 132 TYR A CA 1
ATOM 1043 C C . TYR A 1 132 ? -9.259 -2.994 -17.839 1.00 34.91 132 TYR A C 1
ATOM 1045 O O . TYR A 1 132 ? -8.482 -2.318 -18.514 1.00 34.91 132 TYR A O 1
ATOM 1053 N N . ARG A 1 133 ? -9.025 -4.279 -17.570 1.00 39.59 133 ARG A N 1
ATOM 1054 C CA . ARG A 1 133 ? -8.001 -5.074 -18.248 1.00 39.59 133 ARG A CA 1
ATOM 1055 C C . ARG A 1 133 ? -8.600 -5.611 -19.544 1.00 39.59 133 ARG A C 1
ATOM 1057 O O . ARG A 1 133 ? -9.168 -6.697 -19.556 1.00 39.59 133 ARG A O 1
ATOM 1064 N N . GLU A 1 134 ? -8.481 -4.846 -20.625 1.00 36.44 134 GLU A N 1
ATOM 1065 C CA . GLU A 1 134 ? -8.670 -5.368 -21.981 1.00 36.44 134 GLU A CA 1
ATOM 1066 C C . GLU A 1 134 ? -7.304 -5.753 -22.564 1.00 36.44 134 GLU A C 1
ATOM 1068 O O . GLU A 1 134 ? -6.403 -4.929 -22.719 1.00 36.44 134 GLU A O 1
ATOM 1073 N N . ASP A 1 135 ? -7.138 -7.044 -22.850 1.00 41.69 135 ASP A N 1
ATOM 1074 C CA . ASP A 1 135 ? -5.872 -7.697 -23.211 1.00 41.69 135 ASP A CA 1
A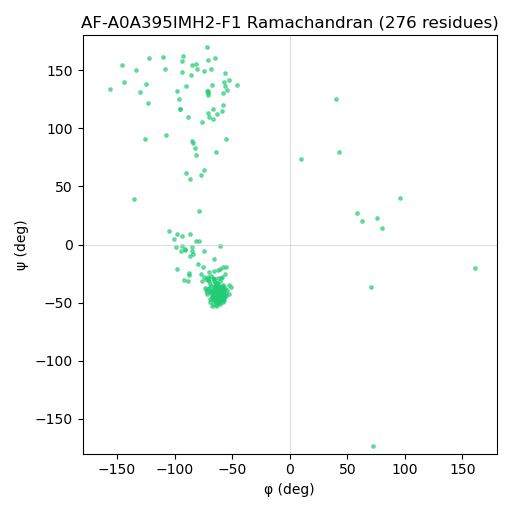TOM 1075 C C . ASP A 1 135 ? -5.450 -7.462 -24.684 1.00 41.69 135 ASP A C 1
ATOM 1077 O O . ASP A 1 135 ? -4.770 -8.287 -25.295 1.00 41.69 135 ASP A O 1
ATOM 1081 N N . THR A 1 136 ? -5.833 -6.331 -25.292 1.00 45.19 136 THR A N 1
ATOM 1082 C CA . THR A 1 136 ? -5.623 -6.071 -26.733 1.00 45.19 136 THR A CA 1
ATOM 1083 C C . THR A 1 136 ? -5.092 -4.675 -27.073 1.00 45.19 136 THR A C 1
ATOM 1085 O O . THR A 1 136 ? -5.490 -4.100 -28.083 1.00 45.19 136 THR A O 1
ATOM 1088 N N . LEU A 1 137 ? -4.165 -4.111 -26.292 1.00 50.56 137 LEU A N 1
ATOM 1089 C CA . LEU A 1 137 ? -3.453 -2.884 -26.692 1.00 50.56 137 LEU A CA 1
ATOM 1090 C C . LEU A 1 137 ? -1.995 -3.178 -27.077 1.00 50.56 137 LEU A C 1
ATOM 1092 O O . LEU A 1 137 ? -1.093 -3.226 -26.242 1.00 50.56 137 LEU A O 1
ATOM 1096 N N . GLY A 1 138 ? -1.756 -3.381 -28.370 1.00 54.38 138 GLY A N 1
ATOM 1097 C CA . GLY A 1 138 ? -0.451 -3.149 -28.994 1.00 54.38 138 GLY A CA 1
ATOM 1098 C C . GLY A 1 138 ? -0.333 -1.678 -29.410 1.00 54.38 138 GLY A C 1
ATOM 1099 O O . GLY A 1 138 ? -1.335 -1.074 -29.768 1.00 54.38 138 GLY A O 1
ATOM 1100 N N . ASP A 1 139 ? 0.876 -1.121 -29.320 1.00 55.94 139 ASP A N 1
ATOM 1101 C CA . ASP A 1 139 ? 1.307 0.267 -29.596 1.00 55.94 139 ASP A CA 1
ATOM 1102 C C . ASP A 1 139 ? 0.870 1.397 -28.638 1.00 55.94 139 ASP A C 1
ATOM 1104 O O . ASP A 1 139 ? 1.708 2.223 -28.299 1.00 55.94 139 ASP A O 1
ATOM 1108 N N . SER A 1 140 ? -0.333 1.405 -28.055 1.00 70.31 140 SER A N 1
ATOM 1109 C CA . SER A 1 140 ? -0.796 2.524 -27.191 1.00 70.31 140 SER A CA 1
ATOM 1110 C C . SER A 1 140 ? -0.554 2.366 -25.676 1.00 70.31 140 SER A C 1
ATOM 1112 O O . SER A 1 140 ? -0.867 3.260 -24.889 1.00 70.31 140 SER A O 1
ATOM 1114 N N . ARG A 1 141 ? 0.022 1.243 -25.220 1.00 77.25 141 ARG A N 1
ATOM 1115 C CA . ARG A 1 141 ? 0.242 0.977 -23.776 1.00 77.25 141 ARG A CA 1
ATOM 1116 C C . ARG A 1 141 ? 1.212 1.941 -23.111 1.00 77.25 141 ARG A C 1
ATOM 1118 O O . ARG A 1 141 ? 1.044 2.252 -21.934 1.00 77.25 141 ARG A O 1
ATOM 1125 N N . PHE A 1 142 ? 2.235 2.373 -23.839 1.00 80.81 142 PHE A N 1
ATOM 1126 C CA . PHE A 1 142 ? 3.216 3.297 -23.287 1.00 80.81 142 PHE A CA 1
ATOM 1127 C C . PHE A 1 142 ? 2.631 4.685 -23.108 1.00 80.81 142 PHE A C 1
ATOM 1129 O O . PHE A 1 142 ? 2.834 5.263 -22.052 1.00 80.81 142 PHE A O 1
ATOM 1136 N N . ASP A 1 143 ? 1.856 5.179 -24.072 1.00 82.62 143 ASP A N 1
ATOM 1137 C CA . ASP A 1 143 ? 1.215 6.489 -23.956 1.00 82.62 143 ASP A CA 1
ATOM 1138 C C . ASP A 1 143 ? 0.288 6.538 -22.739 1.00 82.62 143 ASP A C 1
ATOM 1140 O O . ASP A 1 143 ? 0.333 7.487 -21.960 1.00 82.62 143 ASP A O 1
ATOM 1144 N N . ILE A 1 144 ? -0.479 5.466 -22.509 1.00 85.88 144 ILE A N 1
ATOM 1145 C CA . ILE A 1 144 ? -1.326 5.329 -21.316 1.00 85.88 144 ILE A CA 1
ATOM 1146 C C . ILE A 1 144 ? -0.473 5.280 -20.044 1.00 85.88 144 ILE A C 1
ATOM 1148 O O . ILE A 1 144 ? -0.752 6.000 -19.086 1.00 85.88 144 ILE A O 1
ATOM 1152 N N . ALA A 1 145 ? 0.574 4.451 -20.016 1.00 84.75 145 ALA A N 1
ATOM 1153 C CA . ALA A 1 145 ? 1.453 4.339 -18.854 1.00 84.75 145 ALA A CA 1
ATOM 1154 C C . ALA A 1 145 ? 2.166 5.664 -18.540 1.00 84.75 145 ALA A C 1
ATOM 1156 O O . ALA A 1 145 ? 2.301 6.029 -17.374 1.00 84.75 145 ALA A O 1
ATOM 1157 N N . TYR A 1 146 ? 2.574 6.403 -19.571 1.00 85.75 146 TYR A N 1
ATOM 1158 C CA . TYR A 1 146 ? 3.236 7.693 -19.451 1.00 85.75 146 TYR A CA 1
ATOM 1159 C C . TYR A 1 146 ? 2.256 8.778 -18.988 1.00 85.75 146 TYR A C 1
ATOM 1161 O O . TYR A 1 146 ? 2.571 9.555 -18.092 1.00 85.75 146 TYR A O 1
ATOM 1169 N N . GLN A 1 147 ? 1.027 8.788 -19.508 1.00 89.06 147 GLN A N 1
ATOM 1170 C CA . GLN A 1 147 ? -0.028 9.675 -19.019 1.00 89.06 147 GLN A CA 1
ATOM 1171 C C . GLN A 1 147 ? -0.356 9.409 -17.541 1.00 89.06 147 GLN A C 1
ATOM 1173 O O . GLN A 1 147 ? -0.503 10.347 -16.757 1.00 89.06 147 GLN A O 1
ATOM 1178 N N . LEU A 1 148 ? -0.445 8.137 -17.139 1.00 89.62 148 LEU A N 1
ATOM 1179 C CA . LEU A 1 148 ? -0.620 7.754 -15.737 1.00 89.62 148 LEU A CA 1
ATOM 1180 C C . LEU A 1 148 ? 0.570 8.197 -14.882 1.00 89.62 148 LEU A C 1
ATOM 1182 O O . LEU A 1 148 ? 0.363 8.722 -13.793 1.00 89.62 148 LEU A O 1
ATOM 1186 N N . PHE A 1 149 ? 1.796 8.048 -15.383 1.00 90.12 149 PHE A N 1
ATOM 1187 C CA . PHE A 1 149 ? 3.008 8.512 -14.711 1.00 90.12 149 PHE A CA 1
ATOM 1188 C C . PHE A 1 149 ? 2.980 10.026 -14.453 1.00 90.12 149 PHE A C 1
ATOM 1190 O O . PHE A 1 149 ? 3.251 10.458 -13.331 1.00 90.12 149 PHE A O 1
ATOM 1197 N N . GLU A 1 150 ? 2.609 10.833 -15.449 1.00 89.31 150 GLU A N 1
ATOM 1198 C CA . GLU A 1 150 ? 2.483 12.288 -15.298 1.00 89.31 150 GLU A CA 1
ATOM 1199 C C . GLU A 1 150 ? 1.416 12.642 -14.249 1.00 89.31 150 GLU A C 1
ATOM 1201 O O . GLU A 1 150 ? 1.656 13.451 -13.350 1.00 89.31 150 GLU A O 1
ATOM 1206 N N . ASN A 1 151 ? 0.263 11.966 -14.285 1.00 91.31 151 ASN A N 1
ATOM 1207 C CA . ASN A 1 151 ? -0.801 12.158 -13.299 1.00 91.31 151 ASN A CA 1
ATOM 1208 C C . ASN A 1 151 ? -0.344 11.789 -11.878 1.00 91.31 151 ASN A C 1
ATOM 1210 O O . ASN A 1 151 ? -0.555 12.562 -10.940 1.00 91.31 151 ASN A O 1
ATOM 1214 N N . CYS A 1 152 ? 0.318 10.639 -11.713 1.00 91.69 152 CYS A N 1
ATOM 1215 C CA . CYS A 1 152 ? 0.907 10.215 -10.445 1.00 91.69 152 CYS A CA 1
ATOM 1216 C C . CYS A 1 152 ? 1.969 11.206 -9.958 1.00 91.69 152 CYS A C 1
ATOM 1218 O O . CYS A 1 152 ? 2.030 11.483 -8.766 1.00 91.69 152 CYS A O 1
ATOM 1220 N N . SER A 1 153 ? 2.762 11.791 -10.855 1.00 91.31 153 SER A N 1
ATOM 1221 C CA . SER A 1 153 ? 3.792 12.775 -10.503 1.00 91.31 153 SER A CA 1
ATOM 1222 C C . SER A 1 153 ? 3.183 14.092 -10.015 1.00 91.31 153 SER A C 1
ATOM 1224 O O . SER A 1 153 ? 3.628 14.656 -9.012 1.00 91.31 153 SER A O 1
ATOM 1226 N N . VAL A 1 154 ? 2.115 14.567 -10.667 1.00 92.38 154 VAL A N 1
ATOM 1227 C CA . VAL A 1 154 ? 1.344 15.732 -10.204 1.00 92.38 154 VAL A CA 1
ATOM 1228 C C . VAL A 1 154 ? 0.723 15.460 -8.834 1.00 92.38 154 VAL A C 1
ATOM 1230 O O . VAL A 1 154 ? 0.813 16.312 -7.946 1.00 92.38 154 VAL A O 1
ATOM 1233 N N . LEU A 1 155 ? 0.132 14.277 -8.648 1.00 92.75 155 LEU A N 1
ATOM 1234 C CA . LEU A 1 155 ? -0.456 13.870 -7.374 1.00 92.75 155 LEU A CA 1
ATOM 1235 C C . LEU A 1 155 ? 0.603 13.780 -6.268 1.00 92.75 155 LEU A C 1
ATOM 1237 O O . LEU A 1 155 ? 0.409 14.360 -5.204 1.00 92.75 155 LEU A O 1
ATOM 1241 N N . ALA A 1 156 ? 1.742 13.136 -6.532 1.00 92.12 156 ALA A N 1
ATOM 1242 C CA . ALA A 1 156 ? 2.854 13.033 -5.591 1.00 92.12 156 ALA A CA 1
ATOM 1243 C C . ALA A 1 156 ? 3.323 14.412 -5.124 1.00 92.12 156 ALA A C 1
ATOM 1245 O O . ALA A 1 156 ? 3.512 14.633 -3.930 1.00 92.12 156 ALA A O 1
ATOM 1246 N N . ARG A 1 157 ? 3.457 15.367 -6.054 1.00 91.62 157 ARG A N 1
ATOM 1247 C CA . ARG A 1 157 ? 3.843 16.737 -5.708 1.00 91.62 157 ARG A CA 1
ATOM 1248 C C . ARG A 1 157 ? 2.820 17.394 -4.784 1.00 91.62 157 ARG A C 1
ATOM 1250 O O . ARG A 1 157 ? 3.218 17.999 -3.797 1.00 91.62 157 ARG A O 1
ATOM 1257 N N . ARG A 1 158 ? 1.522 17.255 -5.075 1.00 92.56 158 ARG A N 1
ATOM 1258 C CA . ARG A 1 158 ? 0.446 17.815 -4.238 1.00 92.56 158 ARG A CA 1
ATOM 1259 C C . ARG A 1 158 ? 0.423 17.211 -2.840 1.00 92.56 158 ARG A C 1
ATOM 1261 O O . ARG A 1 158 ? 0.409 17.957 -1.869 1.00 92.56 158 ARG A O 1
ATOM 1268 N N . VAL A 1 159 ? 0.488 15.885 -2.744 1.00 91.31 159 VAL A N 1
ATOM 1269 C CA . VAL A 1 159 ? 0.526 15.181 -1.456 1.00 91.31 159 VAL A CA 1
ATOM 1270 C C . VAL A 1 159 ? 1.771 15.578 -0.665 1.00 91.31 159 VAL A C 1
ATOM 1272 O O . VAL A 1 159 ? 1.685 15.803 0.535 1.00 91.31 159 VAL A O 1
ATOM 1275 N N . ASN A 1 160 ? 2.923 15.736 -1.321 1.00 90.69 160 ASN A N 1
ATOM 1276 C CA . ASN A 1 160 ? 4.145 16.176 -0.653 1.00 90.69 160 ASN A CA 1
ATOM 1277 C C . ASN A 1 160 ? 4.067 17.645 -0.191 1.00 90.69 160 ASN A C 1
ATOM 1279 O O . ASN A 1 160 ? 4.517 17.951 0.907 1.00 90.69 160 ASN A O 1
ATOM 1283 N N . GLU A 1 161 ? 3.484 18.553 -0.985 1.00 91.31 161 GLU A N 1
ATOM 1284 C CA . GLU A 1 161 ? 3.213 19.945 -0.578 1.00 91.31 161 GLU A CA 1
ATOM 1285 C C . GLU A 1 161 ? 2.337 19.988 0.684 1.00 91.31 161 GLU A C 1
ATOM 1287 O O . GLU A 1 161 ? 2.651 20.700 1.639 1.00 91.31 161 GLU A O 1
ATOM 1292 N N . GLU A 1 162 ? 1.276 19.182 0.711 1.00 91.50 162 GLU A N 1
ATOM 1293 C CA . GLU A 1 162 ? 0.370 19.068 1.853 1.00 91.50 162 GLU A CA 1
ATOM 1294 C C . GLU A 1 162 ? 1.048 18.424 3.069 1.00 91.50 162 GLU A C 1
ATOM 1296 O O . GLU A 1 162 ? 0.902 18.913 4.187 1.00 91.50 162 GLU A O 1
ATOM 1301 N N . ALA A 1 163 ? 1.871 17.396 2.859 1.00 88.75 163 ALA A N 1
ATOM 1302 C CA . ALA A 1 163 ? 2.649 16.753 3.914 1.00 88.75 163 ALA A CA 1
ATOM 1303 C C . ALA A 1 163 ? 3.651 17.709 4.568 1.00 88.75 163 ALA A C 1
ATOM 1305 O O . ALA A 1 163 ? 3.821 17.670 5.783 1.00 88.75 163 ALA A O 1
ATOM 1306 N N . ILE A 1 164 ? 4.290 18.585 3.786 1.00 87.75 164 ILE A N 1
ATOM 1307 C CA . ILE A 1 164 ? 5.204 19.615 4.307 1.00 87.75 164 ILE A CA 1
ATOM 1308 C C . ILE A 1 164 ? 4.440 20.698 5.078 1.00 87.75 164 ILE A C 1
ATOM 1310 O O . ILE A 1 164 ? 4.951 21.227 6.063 1.00 87.75 164 ILE A O 1
ATOM 1314 N N . ALA A 1 165 ? 3.243 21.064 4.613 1.00 89.69 165 ALA A N 1
ATOM 1315 C CA . ALA A 1 165 ? 2.406 22.061 5.275 1.00 89.69 165 ALA A CA 1
ATOM 1316 C C . ALA A 1 165 ? 1.743 21.519 6.555 1.00 89.69 165 ALA A C 1
ATOM 1318 O O . ALA A 1 165 ? 1.439 22.287 7.472 1.00 89.69 165 ALA A O 1
ATOM 1319 N N . SER A 1 166 ? 1.514 20.207 6.612 1.00 85.75 166 SER A N 1
ATOM 1320 C CA . SER A 1 166 ? 0.965 19.511 7.770 1.00 85.75 166 SER A CA 1
ATOM 1321 C C . SER A 1 166 ? 1.947 19.501 8.943 1.00 85.75 166 SER A C 1
ATOM 1323 O O . SER A 1 166 ? 3.165 19.499 8.783 1.00 85.75 166 SER A O 1
ATOM 1325 N N . ARG A 1 167 ? 1.398 19.456 10.161 1.00 79.25 167 ARG A N 1
ATOM 1326 C CA . ARG A 1 167 ? 2.185 19.275 11.391 1.00 79.25 167 ARG A CA 1
ATOM 1327 C C . ARG A 1 167 ? 2.668 17.839 11.584 1.00 79.25 167 ARG A C 1
ATOM 1329 O O . ARG A 1 167 ? 3.586 17.632 12.367 1.00 79.25 167 ARG A O 1
ATOM 1336 N N . ASP A 1 168 ? 2.037 16.877 10.914 1.00 82.44 168 ASP A N 1
ATOM 1337 C CA . ASP A 1 168 ? 2.363 15.456 11.021 1.00 82.44 168 ASP A CA 1
ATOM 1338 C C . ASP A 1 168 ? 2.630 14.889 9.620 1.00 82.44 168 ASP A C 1
ATOM 1340 O O . ASP A 1 168 ? 1.715 14.480 8.902 1.00 82.44 168 ASP A O 1
ATOM 1344 N N . TYR A 1 169 ? 3.900 14.935 9.204 1.00 86.44 169 TYR A N 1
ATOM 1345 C CA . TYR A 1 169 ? 4.348 14.448 7.894 1.00 86.44 169 TYR A CA 1
ATOM 1346 C C . TYR A 1 169 ? 4.110 12.939 7.731 1.00 86.44 169 TYR A C 1
ATOM 1348 O O . TYR A 1 169 ? 3.805 12.466 6.635 1.00 86.44 169 TYR A O 1
ATOM 1356 N N . LEU A 1 170 ? 4.235 12.178 8.824 1.00 87.56 170 LEU A N 1
ATOM 1357 C CA . LEU A 1 170 ? 4.206 10.714 8.806 1.00 87.56 170 LEU A CA 1
ATOM 1358 C C . LEU A 1 170 ? 2.834 10.169 8.387 1.00 87.56 170 LEU A C 1
ATOM 1360 O O . LEU A 1 170 ? 2.769 9.153 7.696 1.00 87.56 170 LEU A O 1
ATOM 1364 N N . MET A 1 171 ? 1.759 10.906 8.680 1.00 84.38 171 MET A N 1
ATOM 1365 C CA . MET A 1 171 ? 0.397 10.578 8.240 1.00 84.38 171 MET A CA 1
ATOM 1366 C C . MET A 1 171 ? 0.264 10.498 6.711 1.00 84.38 171 MET A C 1
ATOM 1368 O O . MET A 1 171 ? -0.455 9.648 6.188 1.00 84.38 171 MET A O 1
ATOM 1372 N N . LEU A 1 172 ? 0.980 11.357 5.977 1.00 88.44 172 LEU A N 1
ATOM 1373 C CA . LEU A 1 172 ? 0.946 11.404 4.510 1.00 88.44 172 LEU A CA 1
ATOM 1374 C C . LEU A 1 172 ? 2.118 10.661 3.852 1.00 88.44 172 LEU A C 1
ATOM 1376 O O . LEU A 1 172 ? 2.152 10.526 2.626 1.00 88.44 172 LEU A O 1
ATOM 1380 N N . ALA A 1 173 ? 3.040 10.105 4.644 1.00 89.69 173 ALA A N 1
ATOM 1381 C CA . ALA A 1 173 ? 4.177 9.350 4.128 1.00 89.69 173 ALA A CA 1
ATOM 1382 C C . ALA A 1 173 ? 3.745 8.065 3.404 1.00 89.69 173 ALA A C 1
ATOM 1384 O O . ALA A 1 173 ? 4.313 7.717 2.370 1.00 89.69 173 ALA A O 1
ATOM 1385 N N . THR A 1 174 ? 2.713 7.382 3.908 1.00 89.31 174 THR A N 1
ATOM 1386 C CA . THR A 1 174 ? 2.210 6.136 3.307 1.00 89.31 174 THR A CA 1
ATOM 1387 C C . THR A 1 174 ? 1.559 6.367 1.939 1.00 89.31 174 THR A C 1
ATOM 1389 O O . THR A 1 174 ? 2.003 5.738 0.979 1.00 89.31 174 THR A O 1
ATOM 1392 N N . PRO A 1 175 ? 0.584 7.289 1.781 1.00 89.38 175 PRO A N 1
ATOM 1393 C CA . PRO A 1 175 ? 0.063 7.647 0.461 1.00 89.38 175 PRO A CA 1
ATOM 1394 C C . PRO A 1 175 ? 1.159 8.048 -0.531 1.00 89.38 175 PRO A C 1
ATOM 1396 O O . PRO A 1 175 ? 1.140 7.612 -1.682 1.00 89.38 175 PRO A O 1
ATOM 1399 N N . LEU A 1 176 ? 2.144 8.833 -0.080 1.00 90.31 176 LEU A N 1
ATOM 1400 C CA . LEU A 1 176 ? 3.255 9.265 -0.923 1.00 90.31 176 LEU A CA 1
ATOM 1401 C C . LEU A 1 176 ? 4.099 8.074 -1.404 1.00 90.31 176 LEU A C 1
ATOM 1403 O O . LEU A 1 176 ? 4.365 7.955 -2.599 1.00 90.31 176 LEU A O 1
ATOM 1407 N N . ALA A 1 177 ? 4.435 7.147 -0.504 1.00 89.81 177 ALA A N 1
ATOM 1408 C CA . ALA A 1 177 ? 5.158 5.925 -0.841 1.00 89.81 177 ALA A CA 1
ATOM 1409 C C . ALA A 1 177 ? 4.390 5.020 -1.822 1.00 89.81 177 ALA A C 1
ATOM 1411 O O . ALA A 1 177 ? 4.996 4.431 -2.713 1.00 89.81 177 ALA A O 1
ATOM 1412 N N . ILE A 1 178 ? 3.060 4.940 -1.722 1.00 87.88 178 ILE A N 1
ATOM 1413 C CA . ILE A 1 178 ? 2.243 4.163 -2.669 1.00 87.88 178 ILE A CA 1
ATOM 1414 C C . ILE A 1 178 ? 2.317 4.773 -4.075 1.00 87.88 178 ILE A C 1
ATOM 1416 O O . ILE A 1 178 ? 2.521 4.054 -5.055 1.00 87.88 178 ILE A O 1
ATOM 1420 N N . ILE A 1 179 ? 2.196 6.101 -4.187 1.00 90.31 179 ILE A N 1
ATOM 1421 C CA . ILE A 1 179 ? 2.317 6.802 -5.476 1.00 90.31 179 ILE A CA 1
ATOM 1422 C C . ILE A 1 179 ? 3.711 6.578 -6.072 1.00 90.31 179 ILE A C 1
ATOM 1424 O O . ILE A 1 179 ? 3.862 6.351 -7.272 1.00 90.31 179 ILE A O 1
ATOM 1428 N N . TYR A 1 180 ? 4.731 6.594 -5.221 1.00 89.69 180 TYR A N 1
ATOM 1429 C CA . TYR A 1 180 ? 6.114 6.327 -5.583 1.00 89.69 180 TYR A CA 1
ATOM 1430 C C . TYR A 1 180 ? 6.328 4.917 -6.137 1.00 89.69 180 TYR A C 1
ATOM 1432 O O . TYR A 1 180 ? 6.911 4.756 -7.212 1.00 89.69 180 TYR A O 1
ATOM 1440 N N . SER A 1 181 ? 5.794 3.901 -5.465 1.00 87.69 181 SER A N 1
ATOM 1441 C CA . SER A 1 181 ? 5.799 2.528 -5.969 1.00 87.69 181 SER A CA 1
ATOM 1442 C C . SER A 1 181 ? 5.064 2.398 -7.305 1.00 87.69 181 SER A C 1
ATOM 1444 O O . SER A 1 181 ? 5.554 1.723 -8.212 1.00 87.69 181 SER A O 1
ATOM 1446 N N . ALA A 1 182 ? 3.933 3.092 -7.476 1.00 87.75 182 ALA A N 1
ATOM 1447 C CA . ALA A 1 182 ? 3.187 3.102 -8.733 1.00 87.75 182 ALA A CA 1
ATOM 1448 C C . ALA A 1 182 ? 3.992 3.727 -9.888 1.00 87.75 182 ALA A C 1
ATOM 1450 O O . ALA A 1 182 ? 4.033 3.159 -10.979 1.00 87.75 182 ALA A O 1
ATOM 1451 N N . ILE A 1 183 ? 4.688 4.845 -9.650 1.00 89.19 183 ILE A N 1
ATOM 1452 C CA . ILE A 1 183 ? 5.583 5.474 -10.638 1.00 89.19 183 ILE A CA 1
ATOM 1453 C C . ILE A 1 183 ? 6.665 4.488 -11.091 1.00 89.19 183 ILE A C 1
ATOM 1455 O O . ILE A 1 183 ? 6.879 4.313 -12.293 1.00 89.19 183 ILE A O 1
ATOM 1459 N N . ILE A 1 184 ? 7.317 3.799 -10.149 1.00 85.56 184 ILE A N 1
ATOM 1460 C CA . ILE A 1 184 ? 8.341 2.803 -10.487 1.00 85.56 184 ILE A CA 1
ATOM 1461 C C . ILE A 1 184 ? 7.725 1.655 -11.295 1.00 85.56 184 ILE A C 1
ATOM 1463 O O . ILE A 1 184 ? 8.297 1.251 -12.308 1.00 85.56 184 ILE A O 1
ATOM 1467 N N . ALA A 1 185 ? 6.556 1.151 -10.893 1.00 83.50 185 ALA A N 1
ATOM 1468 C CA . ALA A 1 185 ? 5.867 0.067 -11.590 1.00 83.50 185 ALA A CA 1
ATOM 1469 C C . ALA A 1 185 ? 5.452 0.440 -13.027 1.00 83.50 185 ALA A C 1
ATOM 1471 O O . ALA A 1 185 ? 5.486 -0.418 -13.908 1.00 83.50 185 ALA A O 1
ATOM 1472 N N . LEU A 1 186 ? 5.105 1.708 -13.281 1.00 86.19 186 LEU A N 1
ATOM 1473 C CA . LEU A 1 186 ? 4.760 2.211 -14.615 1.00 86.19 186 LEU A CA 1
ATOM 1474 C C . LEU A 1 186 ? 5.982 2.335 -15.532 1.00 86.19 186 LEU A C 1
ATOM 1476 O O . LEU A 1 186 ? 5.884 2.028 -16.719 1.00 86.19 186 LEU A O 1
ATOM 1480 N N . LEU A 1 187 ? 7.128 2.774 -15.004 1.00 85.44 187 LEU A N 1
ATOM 1481 C CA . LEU A 1 187 ? 8.328 3.048 -15.805 1.00 85.44 187 LEU A CA 1
ATOM 1482 C C . LEU A 1 187 ? 9.243 1.828 -15.985 1.00 85.44 187 LEU A C 1
ATOM 1484 O O . LEU A 1 187 ? 9.916 1.696 -17.012 1.00 85.44 187 LEU A O 1
ATOM 1488 N N . ASP A 1 188 ? 9.292 0.924 -15.007 1.00 81.94 188 ASP A N 1
ATOM 1489 C CA . ASP A 1 188 ? 10.212 -0.217 -15.003 1.00 81.94 188 ASP A CA 1
ATOM 1490 C C . ASP A 1 188 ? 10.089 -1.147 -16.232 1.00 81.94 188 ASP A C 1
ATOM 1492 O O . ASP A 1 188 ? 11.132 -1.455 -16.822 1.00 81.94 188 ASP A O 1
ATOM 1496 N N . PRO A 1 189 ? 8.882 -1.522 -16.713 1.00 80.12 189 PRO A N 1
ATOM 1497 C CA . PRO A 1 189 ? 8.735 -2.376 -17.896 1.00 80.12 189 PRO A CA 1
ATOM 1498 C C . PRO A 1 189 ? 9.366 -1.786 -19.163 1.00 80.12 189 PRO A C 1
ATOM 1500 O O . PRO A 1 189 ? 9.802 -2.526 -20.045 1.00 80.12 189 PRO A O 1
ATOM 1503 N N . TYR A 1 190 ? 9.440 -0.456 -19.244 1.00 81.12 190 TYR A N 1
ATOM 1504 C CA . TYR A 1 190 ? 9.995 0.277 -20.383 1.00 81.12 190 TYR A CA 1
ATOM 1505 C C . TYR A 1 190 ? 11.474 0.631 -20.202 1.00 81.12 190 TYR A C 1
ATOM 1507 O O . TYR A 1 190 ? 12.110 1.119 -21.130 1.00 81.12 190 TYR A O 1
ATOM 1515 N N . SER A 1 191 ? 12.048 0.353 -19.030 1.00 78.56 191 SER A N 1
ATOM 1516 C CA . SER A 1 191 ? 13.431 0.703 -18.679 1.00 78.56 191 SER A CA 1
ATOM 1517 C C . SER A 1 191 ? 14.451 -0.390 -19.021 1.00 78.56 191 SER A C 1
ATOM 1519 O O . SER A 1 191 ? 15.658 -0.203 -18.832 1.00 78.56 191 SER A O 1
ATOM 1521 N N . CYS A 1 192 ? 13.989 -1.542 -19.515 1.00 69.44 192 CYS A N 1
ATOM 1522 C CA . CYS A 1 192 ? 14.824 -2.656 -19.947 1.00 69.44 192 CYS A CA 1
ATOM 1523 C C . CYS A 1 192 ? 14.515 -3.061 -21.394 1.00 69.44 192 CYS A C 1
ATOM 1525 O O . CYS A 1 192 ? 13.344 -3.216 -21.740 1.00 69.44 192 CYS A O 1
ATOM 1527 N N . PRO A 1 193 ? 15.537 -3.357 -22.221 1.00 59.44 193 PRO A N 1
ATOM 1528 C CA . PRO A 1 193 ? 15.310 -4.071 -23.465 1.00 59.44 193 PRO A CA 1
ATOM 1529 C C . PRO A 1 193 ? 14.842 -5.483 -23.103 1.00 59.44 193 PRO A C 1
ATOM 1531 O O . PRO A 1 193 ? 15.603 -6.299 -22.585 1.00 59.44 193 PRO A O 1
ATOM 1534 N N . THR A 1 194 ? 13.561 -5.756 -23.325 1.00 53.97 194 THR A N 1
ATOM 1535 C CA . THR A 1 194 ? 12.925 -7.055 -23.060 1.00 53.97 194 THR A CA 1
ATOM 1536 C C . THR A 1 194 ? 13.472 -8.167 -23.963 1.00 53.97 194 THR A C 1
ATOM 1538 O O . THR A 1 194 ? 13.294 -9.347 -23.665 1.00 53.97 194 THR A O 1
ATOM 1541 N N . ASP A 1 195 ? 14.222 -7.813 -25.008 1.00 45.97 195 ASP A N 1
ATOM 1542 C CA . ASP A 1 195 ? 14.877 -8.763 -25.893 1.00 45.97 195 ASP A CA 1
ATOM 1543 C C . ASP A 1 195 ? 16.274 -9.143 -25.392 1.00 45.97 195 ASP A C 1
ATOM 1545 O O . ASP A 1 195 ? 17.246 -8.394 -25.488 1.00 45.97 195 ASP A O 1
ATOM 1549 N N . ARG A 1 196 ? 16.396 -10.397 -24.941 1.00 44.88 196 ARG A N 1
ATOM 1550 C CA . ARG A 1 196 ? 17.679 -11.083 -24.700 1.00 44.88 196 ARG A CA 1
ATOM 1551 C C . ARG A 1 196 ? 18.546 -11.223 -25.966 1.00 44.88 196 ARG A C 1
ATOM 1553 O O . ARG A 1 196 ? 19.656 -11.745 -25.878 1.00 44.88 196 ARG A O 1
ATOM 1560 N N . SER A 1 197 ? 18.094 -10.764 -27.135 1.00 42.34 197 SER A N 1
ATOM 1561 C CA . SER A 1 197 ? 18.918 -10.680 -28.340 1.00 42.34 197 SER A CA 1
ATOM 1562 C C . SER A 1 197 ? 19.772 -9.411 -28.315 1.00 42.34 197 SER A C 1
ATOM 1564 O O . SER A 1 197 ? 19.442 -8.391 -28.922 1.00 42.34 197 SER A O 1
ATOM 1566 N N . CYS A 1 198 ? 20.910 -9.486 -27.628 1.00 41.25 198 CYS A N 1
ATOM 1567 C CA . CYS A 1 198 ? 22.023 -8.562 -27.820 1.00 41.25 198 CYS A CA 1
ATOM 1568 C C . CYS A 1 198 ? 22.444 -8.562 -29.305 1.00 41.25 198 CYS A C 1
ATOM 1570 O O . CYS A 1 198 ? 23.286 -9.366 -29.695 1.00 41.25 198 CYS A O 1
ATOM 1572 N N . GLY A 1 199 ? 21.878 -7.686 -30.144 1.00 45.91 199 GLY A N 1
ATOM 1573 C CA . GLY A 1 199 ? 22.364 -7.528 -31.520 1.00 45.91 199 GLY A CA 1
ATOM 1574 C C . GLY A 1 199 ? 21.444 -6.865 -32.544 1.00 45.91 199 GLY A C 1
ATOM 1575 O O . GLY A 1 199 ? 21.963 -6.375 -33.542 1.00 45.91 199 GLY A O 1
ATOM 1576 N N . ALA A 1 200 ? 20.126 -6.803 -32.335 1.00 48.66 200 ALA A N 1
ATOM 1577 C CA . ALA A 1 200 ? 19.239 -6.082 -33.253 1.00 48.66 200 ALA A CA 1
ATOM 1578 C C . ALA A 1 200 ? 19.091 -4.617 -32.814 1.00 48.66 200 ALA A C 1
ATOM 1580 O O . ALA A 1 200 ? 18.925 -4.339 -31.626 1.00 48.66 200 ALA A O 1
ATOM 1581 N N . ALA A 1 201 ? 19.157 -3.675 -33.761 1.00 51.59 201 ALA A N 1
ATOM 1582 C CA . ALA A 1 201 ? 18.809 -2.285 -33.489 1.00 51.59 201 ALA A CA 1
ATOM 1583 C C . ALA A 1 201 ? 17.359 -2.238 -32.985 1.00 51.59 201 ALA A C 1
ATOM 1585 O O . ALA A 1 201 ? 16.452 -2.687 -33.688 1.00 51.59 201 ALA A O 1
ATOM 1586 N N . LEU A 1 202 ? 17.142 -1.730 -31.766 1.00 56.62 202 LEU A N 1
ATOM 1587 C CA . LEU A 1 202 ? 15.788 -1.444 -31.297 1.00 56.62 202 LEU A CA 1
ATOM 1588 C C . LEU A 1 202 ? 15.132 -0.495 -32.319 1.00 56.62 202 LEU A C 1
ATOM 1590 O O . LEU A 1 202 ? 15.791 0.463 -32.738 1.00 56.62 202 LEU A O 1
ATOM 1594 N N . PRO A 1 203 ? 13.864 -0.720 -32.714 1.00 63.84 203 PRO A N 1
ATOM 1595 C CA . PRO A 1 203 ? 13.094 0.267 -33.463 1.00 63.84 203 PRO A CA 1
ATOM 1596 C C . PRO A 1 203 ? 13.254 1.649 -32.816 1.00 63.84 203 PRO A C 1
ATOM 1598 O O . PRO A 1 203 ? 13.236 1.744 -31.585 1.00 63.84 203 PRO A O 1
ATOM 1601 N N . SER A 1 204 ? 13.435 2.705 -33.620 1.00 67.31 204 SER A N 1
ATOM 1602 C CA . SER A 1 204 ? 13.755 4.056 -33.122 1.00 67.31 204 SER A CA 1
ATOM 1603 C C . SER A 1 204 ? 12.797 4.521 -32.025 1.00 67.31 204 SER A C 1
ATOM 1605 O O . SER A 1 204 ? 13.222 5.130 -31.049 1.00 67.31 204 SER A O 1
ATOM 1607 N N . GLU A 1 205 ? 11.522 4.163 -32.153 1.00 72.69 205 GLU A N 1
ATOM 1608 C CA . GLU A 1 205 ? 10.455 4.464 -31.203 1.00 72.69 205 GLU A CA 1
ATOM 1609 C C . GLU A 1 205 ? 10.661 3.792 -29.837 1.00 72.69 205 GLU A C 1
ATOM 1611 O O . GLU A 1 205 ? 10.710 4.483 -28.822 1.00 72.69 205 GLU A O 1
ATOM 1616 N N . LYS A 1 206 ? 10.946 2.480 -29.793 1.00 72.12 206 LYS A N 1
ATOM 1617 C CA . LYS A 1 206 ? 11.263 1.772 -28.536 1.00 72.12 206 LYS A CA 1
ATOM 1618 C C . LYS A 1 206 ? 12.487 2.364 -27.831 1.00 72.12 206 LYS A C 1
ATOM 1620 O O . LYS A 1 206 ? 12.535 2.410 -26.604 1.00 72.12 206 LYS A O 1
ATOM 1625 N N . GLY A 1 207 ? 13.479 2.822 -28.598 1.00 74.00 207 GLY A N 1
ATOM 1626 C CA . GLY A 1 207 ? 14.657 3.501 -28.055 1.00 74.00 207 GLY A CA 1
ATOM 1627 C C . GLY A 1 207 ? 14.326 4.851 -27.410 1.00 74.00 207 GLY A C 1
ATOM 1628 O O . GLY A 1 207 ? 14.863 5.171 -26.350 1.00 74.00 207 GLY A O 1
ATOM 1629 N N . ILE A 1 208 ? 13.421 5.628 -28.014 1.00 79.31 208 ILE A N 1
ATOM 1630 C CA . ILE A 1 208 ? 12.938 6.902 -27.459 1.00 79.31 208 ILE A CA 1
ATOM 1631 C C . ILE A 1 208 ? 12.179 6.656 -26.148 1.00 79.31 208 ILE A C 1
ATOM 1633 O O . ILE A 1 208 ? 12.503 7.282 -25.138 1.00 79.31 208 ILE A O 1
ATOM 1637 N N . MET A 1 209 ? 11.252 5.696 -26.142 1.00 82.12 209 MET A N 1
ATOM 1638 C CA . MET A 1 209 ? 10.444 5.333 -24.969 1.00 82.12 209 MET A CA 1
ATOM 1639 C C . MET A 1 209 ? 11.320 4.876 -23.797 1.00 82.12 209 MET A C 1
ATOM 1641 O O . MET A 1 209 ? 11.144 5.320 -22.664 1.00 82.12 209 MET A O 1
ATOM 1645 N N . MET A 1 210 ? 12.328 4.043 -24.076 1.00 82.62 210 MET A N 1
ATOM 1646 C CA . MET A 1 210 ? 13.272 3.576 -23.061 1.00 82.62 210 MET A CA 1
ATOM 1647 C C . MET A 1 210 ? 14.087 4.728 -22.461 1.00 82.62 210 MET A C 1
ATOM 1649 O O . MET A 1 210 ? 14.265 4.788 -21.246 1.00 82.62 210 MET A O 1
ATOM 1653 N N . ASN A 1 211 ? 14.558 5.670 -23.283 1.00 82.81 211 ASN A N 1
ATOM 1654 C CA . ASN A 1 211 ? 15.288 6.839 -22.786 1.00 82.81 211 ASN A CA 1
ATOM 1655 C C . ASN A 1 211 ? 14.412 7.733 -21.899 1.00 82.81 211 ASN A C 1
ATOM 1657 O O . ASN A 1 211 ? 14.885 8.221 -20.873 1.00 82.81 211 ASN A O 1
ATOM 1661 N N . GLN A 1 212 ? 13.143 7.926 -22.268 1.00 85.62 212 GLN A N 1
ATOM 1662 C CA . GLN A 1 212 ? 12.185 8.673 -21.452 1.00 85.62 212 GLN A CA 1
ATOM 1663 C C . GLN A 1 212 ? 11.925 7.979 -20.111 1.00 85.62 212 GLN A C 1
ATOM 1665 O O . GLN A 1 212 ? 12.012 8.631 -19.073 1.00 85.62 212 GLN A O 1
ATOM 1670 N N . ALA A 1 213 ? 11.696 6.663 -20.111 1.00 86.12 213 ALA A N 1
ATOM 1671 C CA . ALA A 1 213 ? 11.461 5.901 -18.886 1.00 86.12 213 ALA A CA 1
ATOM 1672 C C . ALA A 1 213 ? 12.674 5.909 -17.942 1.00 86.12 213 ALA A C 1
ATOM 1674 O O . ALA A 1 213 ? 12.530 6.152 -16.745 1.00 86.12 213 ALA A O 1
ATOM 1675 N N . ILE A 1 214 ? 13.885 5.728 -18.485 1.00 83.62 214 ILE A N 1
ATOM 1676 C CA . ILE A 1 214 ? 15.131 5.794 -17.706 1.00 83.62 214 ILE A CA 1
ATOM 1677 C C . ILE A 1 214 ? 15.317 7.183 -17.095 1.00 83.62 214 ILE A C 1
ATOM 1679 O O . ILE A 1 214 ? 15.690 7.283 -15.926 1.00 83.62 214 ILE A O 1
ATOM 1683 N N . LYS A 1 215 ? 15.061 8.247 -17.863 1.00 85.25 215 LYS A N 1
ATOM 1684 C CA . LYS A 1 215 ? 15.149 9.616 -17.351 1.00 85.25 215 LYS A CA 1
ATOM 1685 C C . LYS A 1 215 ? 14.135 9.849 -16.228 1.00 85.25 215 LYS A C 1
ATOM 1687 O O . LYS A 1 215 ? 14.522 10.332 -15.171 1.00 85.25 215 LYS A O 1
ATOM 1692 N N . GLY A 1 216 ? 12.882 9.433 -16.422 1.00 85.56 216 GLY A N 1
ATOM 1693 C CA . GLY A 1 216 ? 11.841 9.529 -15.397 1.00 85.56 216 GLY A CA 1
ATOM 1694 C C . GLY A 1 216 ? 12.230 8.814 -14.101 1.00 85.56 216 GLY A C 1
ATOM 1695 O O . GLY A 1 216 ? 12.122 9.398 -13.028 1.00 85.56 216 GLY A O 1
ATOM 1696 N N . LEU A 1 217 ? 12.775 7.594 -14.187 1.00 84.38 217 LEU A N 1
ATOM 1697 C CA . LEU A 1 217 ? 13.270 6.862 -13.013 1.00 84.38 217 LEU A CA 1
ATOM 1698 C C . LEU A 1 217 ? 14.448 7.561 -12.320 1.00 84.38 217 LEU A C 1
ATOM 1700 O O . LEU A 1 217 ? 14.544 7.516 -11.095 1.00 84.38 217 LEU A O 1
ATOM 1704 N N . GLN A 1 218 ? 15.353 8.189 -13.076 1.00 83.19 218 GLN A N 1
ATOM 1705 C CA . GLN A 1 218 ? 16.476 8.943 -12.509 1.00 83.19 218 GLN A CA 1
ATOM 1706 C C . GLN A 1 218 ? 15.993 10.179 -11.754 1.00 83.19 218 GLN A C 1
ATOM 1708 O O . GLN A 1 218 ? 16.350 10.346 -10.587 1.00 83.19 218 GLN A O 1
ATOM 1713 N N . ASP A 1 219 ? 15.151 10.997 -12.386 1.00 81.38 219 ASP A N 1
ATOM 1714 C CA . ASP A 1 219 ? 14.570 12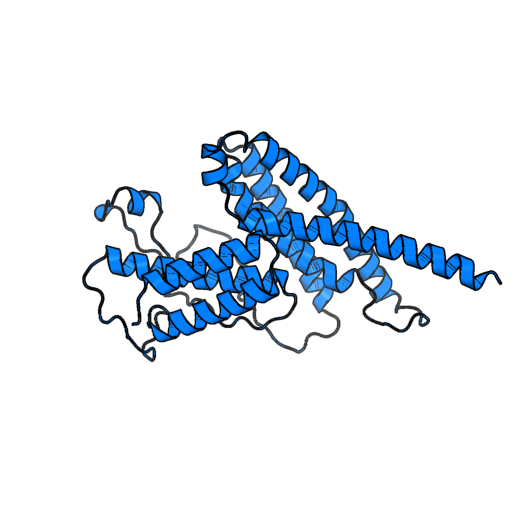.193 -11.770 1.00 81.38 219 ASP A CA 1
ATOM 1715 C C . ASP A 1 219 ? 13.798 11.810 -10.496 1.00 81.38 219 ASP A C 1
ATOM 1717 O O . ASP A 1 219 ? 13.943 12.433 -9.444 1.00 81.38 219 ASP A O 1
ATOM 1721 N N . PHE A 1 220 ? 13.065 10.699 -10.559 1.00 83.12 220 PHE A N 1
ATOM 1722 C CA . PHE A 1 220 ? 12.292 10.167 -9.449 1.00 83.12 220 PHE A CA 1
ATOM 1723 C C . PHE A 1 220 ? 13.143 9.604 -8.295 1.00 83.12 220 PHE A C 1
ATOM 1725 O O . PHE A 1 220 ? 12.780 9.741 -7.126 1.00 83.12 220 PHE A O 1
ATOM 1732 N N . SER A 1 221 ? 14.301 9.003 -8.587 1.00 83.94 221 SER A N 1
ATOM 1733 C CA . SER A 1 221 ? 15.182 8.441 -7.552 1.00 83.94 221 SER A CA 1
ATOM 1734 C C . SER A 1 221 ? 15.621 9.484 -6.519 1.00 83.94 221 SER A C 1
ATOM 1736 O O . SER A 1 221 ? 15.698 9.177 -5.329 1.00 83.94 221 SER A O 1
ATOM 1738 N N . HIS A 1 222 ? 15.818 10.734 -6.948 1.00 84.12 222 HIS A N 1
ATOM 1739 C CA . HIS A 1 222 ? 16.112 11.849 -6.051 1.00 84.12 222 HIS A CA 1
ATOM 1740 C C . HIS A 1 222 ? 14.960 12.125 -5.078 1.00 84.12 222 HIS A C 1
ATOM 1742 O O . HIS A 1 222 ? 15.205 12.332 -3.890 1.00 84.12 222 HIS A O 1
ATOM 1748 N N . SER A 1 223 ? 13.712 12.064 -5.550 1.00 88.94 223 SER A N 1
ATOM 1749 C CA . SER A 1 223 ? 12.526 12.257 -4.709 1.00 88.94 223 SER A CA 1
ATOM 1750 C C . SER A 1 223 ? 12.379 11.172 -3.641 1.00 88.94 223 SER A C 1
ATOM 1752 O O . SER A 1 223 ? 11.961 11.473 -2.524 1.00 88.94 223 SER A O 1
ATOM 1754 N N . VAL A 1 224 ? 12.757 9.924 -3.943 1.00 88.94 224 VAL A N 1
ATOM 1755 C CA . VAL A 1 224 ? 12.727 8.829 -2.956 1.00 88.94 224 VAL A CA 1
ATOM 1756 C C . VAL A 1 224 ? 13.814 8.998 -1.895 1.00 88.94 224 VAL A C 1
ATOM 1758 O O . VAL A 1 224 ? 13.558 8.751 -0.718 1.00 88.94 224 VAL A O 1
ATOM 1761 N N . VAL A 1 225 ? 15.011 9.455 -2.279 1.00 88.62 225 VAL A N 1
ATOM 1762 C CA . VAL A 1 225 ? 16.082 9.759 -1.314 1.00 88.62 225 VAL A CA 1
ATOM 1763 C C . VAL A 1 225 ? 15.640 10.872 -0.369 1.00 88.62 225 VAL A C 1
ATOM 1765 O O . VAL A 1 225 ? 15.683 10.685 0.844 1.00 88.62 225 VAL A O 1
ATOM 1768 N N . GLU A 1 226 ? 15.127 11.980 -0.905 1.00 90.19 226 GLU A N 1
ATOM 1769 C CA . GLU A 1 226 ? 14.624 13.090 -0.091 1.00 90.19 226 GLU A CA 1
ATOM 1770 C C . GLU A 1 226 ? 13.487 12.643 0.843 1.00 90.19 226 GLU A C 1
ATOM 1772 O O . GLU A 1 226 ? 13.456 13.004 2.019 1.00 90.19 226 GLU A O 1
ATOM 1777 N N . PHE A 1 227 ? 12.570 11.811 0.345 1.00 91.12 227 PHE A N 1
ATOM 1778 C CA . PHE A 1 227 ? 11.525 11.198 1.161 1.00 91.12 227 PHE A CA 1
ATOM 1779 C C . PHE A 1 227 ? 12.104 10.363 2.308 1.00 91.12 227 PHE A C 1
ATOM 1781 O O . PHE A 1 227 ? 11.691 10.539 3.452 1.00 91.12 227 PHE A O 1
ATOM 1788 N N . SER A 1 228 ? 13.090 9.508 2.028 1.00 91.00 228 SER A N 1
ATOM 1789 C CA . SER A 1 228 ? 13.732 8.667 3.043 1.00 91.00 228 SER A CA 1
ATOM 1790 C C . SER A 1 228 ? 14.424 9.492 4.132 1.00 91.00 228 SER A C 1
ATOM 1792 O O . SER A 1 228 ? 14.266 9.204 5.317 1.00 91.00 228 SER A O 1
ATOM 1794 N N . GLU A 1 229 ? 15.117 10.569 3.749 1.00 90.56 229 GLU A N 1
ATOM 1795 C CA . GLU A 1 229 ? 15.767 11.485 4.686 1.00 90.56 229 GLU A CA 1
ATOM 1796 C C . GLU A 1 229 ? 14.734 12.183 5.570 1.00 90.56 229 GLU A C 1
ATOM 1798 O O . GLU A 1 229 ? 14.913 12.282 6.782 1.00 90.56 229 GLU A O 1
ATOM 1803 N N . ARG A 1 230 ? 13.619 12.630 4.986 1.00 90.06 230 ARG A N 1
ATOM 1804 C CA . ARG A 1 230 ? 12.529 13.272 5.729 1.00 90.06 230 ARG A CA 1
ATOM 1805 C C . ARG A 1 230 ? 11.858 12.317 6.703 1.00 90.06 230 ARG A C 1
ATOM 1807 O O . ARG A 1 230 ? 11.692 12.688 7.861 1.00 90.06 230 ARG A O 1
ATOM 1814 N N . VAL A 1 231 ? 11.518 11.103 6.270 1.00 90.06 231 VAL A N 1
ATOM 1815 C CA . VAL A 1 231 ? 10.954 10.075 7.157 1.00 90.06 231 VAL A CA 1
ATOM 1816 C C . VAL A 1 231 ? 11.913 9.807 8.315 1.00 90.06 231 VAL A C 1
ATOM 1818 O O . VAL A 1 231 ? 11.494 9.858 9.465 1.00 90.06 231 VAL A O 1
ATOM 1821 N N . ASN A 1 232 ? 13.205 9.623 8.037 1.00 89.50 232 ASN A N 1
ATOM 1822 C CA . ASN A 1 232 ? 14.211 9.372 9.069 1.00 89.50 232 ASN A CA 1
ATOM 1823 C C . ASN A 1 232 ? 14.392 10.559 10.035 1.00 89.50 232 ASN A C 1
ATOM 1825 O O . ASN A 1 232 ? 14.587 10.367 11.231 1.00 89.50 232 ASN A O 1
ATOM 1829 N N . ASN A 1 233 ? 14.298 11.794 9.536 1.00 89.44 233 ASN A N 1
ATOM 1830 C CA . ASN A 1 233 ? 14.404 12.996 10.364 1.00 89.44 233 ASN A CA 1
ATOM 1831 C C . ASN A 1 233 ? 13.190 13.208 11.276 1.00 89.44 233 ASN A C 1
ATOM 1833 O O . ASN A 1 233 ? 13.350 13.809 12.338 1.00 89.44 233 ASN A O 1
ATOM 1837 N N . GLN A 1 234 ? 12.003 12.760 10.860 1.00 86.75 234 GLN A N 1
ATOM 1838 C CA . GLN A 1 234 ? 10.748 12.917 11.603 1.00 86.75 234 GLN A CA 1
ATOM 1839 C C . GLN A 1 234 ? 10.461 11.724 12.529 1.00 86.75 234 GLN A C 1
ATOM 1841 O O . GLN A 1 234 ? 9.878 11.907 13.590 1.00 86.75 234 GLN A O 1
ATOM 1846 N N . ALA A 1 235 ? 10.901 10.515 12.174 1.00 86.12 235 ALA A N 1
ATOM 1847 C CA . ALA A 1 235 ? 10.706 9.301 12.964 1.00 86.12 235 ALA A CA 1
ATOM 1848 C C . ALA A 1 235 ? 11.855 9.066 13.965 1.00 86.12 235 ALA A C 1
ATOM 1850 O O . ALA A 1 235 ? 12.581 8.076 13.878 1.00 86.12 235 ALA A O 1
ATOM 1851 N N . GLN A 1 236 ? 12.055 9.999 14.904 1.00 85.00 236 GLN A N 1
ATOM 1852 C CA . GLN A 1 236 ? 13.162 9.917 15.872 1.00 85.00 236 GLN A CA 1
ATOM 1853 C C . GLN A 1 236 ? 12.816 9.124 17.132 1.00 85.00 236 GLN A C 1
ATOM 1855 O O . GLN A 1 236 ? 13.712 8.582 17.782 1.00 85.00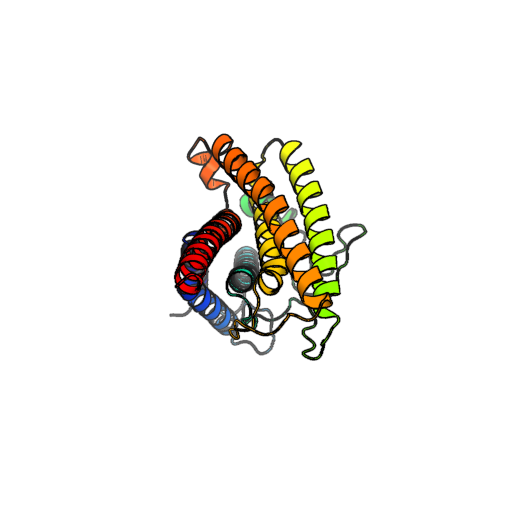 236 GLN A O 1
ATOM 1860 N N . THR A 1 237 ? 11.536 9.067 17.503 1.00 86.94 237 THR A N 1
ATOM 1861 C CA . THR A 1 237 ? 11.079 8.346 18.692 1.00 86.94 237 THR A CA 1
ATOM 1862 C C . THR A 1 237 ? 10.288 7.097 18.324 1.00 86.94 237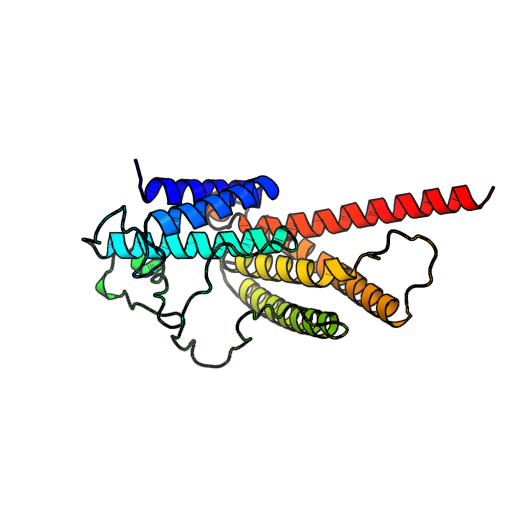 THR A C 1
ATOM 1864 O O . THR A 1 237 ? 9.769 6.955 17.219 1.00 86.94 237 THR A O 1
ATOM 1867 N N . GLN A 1 238 ? 10.156 6.177 19.280 1.00 82.69 238 GLN A N 1
ATOM 1868 C CA . GLN A 1 238 ? 9.349 4.973 19.085 1.00 82.69 238 GLN A CA 1
ATOM 1869 C C . GLN A 1 238 ? 7.862 5.295 18.860 1.00 82.69 238 GLN A C 1
ATOM 1871 O O . GLN A 1 238 ? 7.220 4.630 18.059 1.00 82.69 238 GLN A O 1
ATOM 1876 N N . GLN A 1 239 ? 7.344 6.360 19.481 1.00 83.19 239 GLN A N 1
ATOM 1877 C CA . GLN A 1 239 ? 5.968 6.823 19.262 1.00 83.19 239 GLN A CA 1
ATOM 1878 C C . GLN A 1 239 ? 5.745 7.364 17.844 1.00 83.19 239 GLN A C 1
ATOM 1880 O O . GLN A 1 239 ? 4.634 7.287 17.327 1.00 83.19 239 GLN A O 1
ATOM 1885 N N . ASP A 1 240 ? 6.785 7.905 17.208 1.00 82.94 240 ASP A N 1
ATOM 1886 C CA . ASP A 1 240 ? 6.699 8.358 15.820 1.00 82.94 240 ASP A CA 1
ATOM 1887 C C . ASP A 1 240 ? 6.660 7.163 14.863 1.00 82.94 240 ASP A C 1
ATOM 1889 O O . ASP A 1 240 ? 5.915 7.178 13.887 1.00 82.94 240 ASP A O 1
ATOM 1893 N N . LEU A 1 241 ? 7.412 6.098 15.167 1.00 79.31 241 LEU A N 1
ATOM 1894 C CA . LEU A 1 241 ? 7.419 4.864 14.376 1.00 79.31 241 LEU A CA 1
ATOM 1895 C C . LEU A 1 241 ? 6.066 4.145 14.394 1.00 79.31 241 LEU A C 1
ATOM 1897 O O . LEU A 1 241 ? 5.686 3.575 13.375 1.00 79.31 241 LEU A O 1
ATOM 1901 N N . ASP A 1 242 ? 5.315 4.230 15.495 1.00 82.00 242 ASP A N 1
ATOM 1902 C CA . ASP A 1 242 ? 3.966 3.655 15.591 1.00 82.00 242 ASP A CA 1
ATOM 1903 C C . ASP A 1 242 ? 2.977 4.296 14.595 1.00 82.00 242 ASP A C 1
ATOM 1905 O O . ASP A 1 242 ? 1.975 3.684 14.227 1.00 82.00 242 ASP A O 1
ATOM 1909 N N . LYS A 1 243 ? 3.265 5.514 14.112 1.00 78.62 243 LYS A N 1
ATOM 1910 C CA . LYS A 1 243 ? 2.457 6.216 13.099 1.00 78.62 243 LYS A CA 1
ATOM 1911 C C . LYS A 1 243 ? 2.834 5.859 11.663 1.00 78.62 243 LYS A C 1
ATOM 1913 O O . LYS A 1 243 ? 2.153 6.268 10.722 1.00 78.62 243 LYS A O 1
ATOM 1918 N N . VAL A 1 244 ? 3.939 5.145 11.466 1.00 82.06 244 VAL A N 1
ATOM 1919 C CA . VAL A 1 244 ? 4.477 4.848 10.141 1.00 82.06 244 VAL A CA 1
ATOM 1920 C C . VAL A 1 244 ? 3.990 3.480 9.688 1.00 82.06 244 VAL A C 1
ATOM 1922 O O . VAL A 1 244 ? 4.340 2.449 10.258 1.00 82.06 244 VAL A O 1
ATOM 1925 N N . SER A 1 245 ? 3.212 3.451 8.605 1.00 85.75 245 SER A N 1
ATOM 1926 C CA . SER A 1 245 ? 2.812 2.180 8.003 1.00 85.75 245 SER A CA 1
ATOM 1927 C C . SER A 1 245 ? 4.025 1.466 7.393 1.00 85.75 245 SER A C 1
ATOM 1929 O O . SER A 1 245 ? 4.776 2.095 6.646 1.00 85.75 245 SER A O 1
ATOM 1931 N N . PRO A 1 246 ? 4.178 0.139 7.568 1.00 84.88 246 PRO A N 1
ATOM 1932 C CA . PRO A 1 246 ? 5.211 -0.653 6.889 1.00 84.88 246 PRO A CA 1
ATOM 1933 C C . PRO A 1 246 ? 5.195 -0.534 5.357 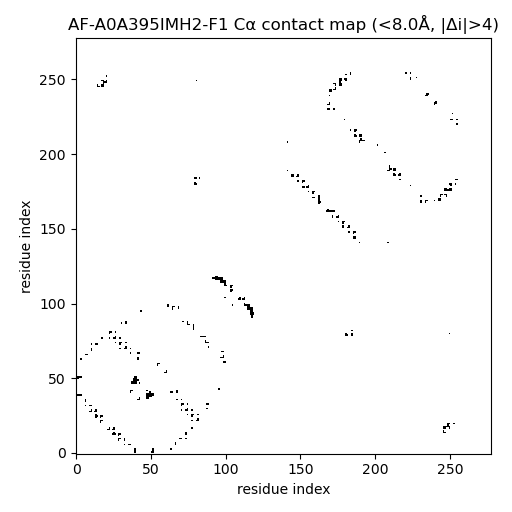1.00 84.88 246 PRO A C 1
ATOM 1935 O O . PRO A 1 246 ? 6.199 -0.814 4.704 1.00 84.88 246 PRO A O 1
ATOM 1938 N N . LEU A 1 247 ? 4.075 -0.089 4.776 1.00 85.00 247 LEU A N 1
ATOM 1939 C CA . LEU A 1 247 ? 3.930 0.146 3.340 1.00 85.00 247 LEU A CA 1
ATOM 1940 C C . LEU A 1 247 ? 4.904 1.199 2.791 1.00 85.00 247 LEU A C 1
ATOM 1942 O O . LEU A 1 247 ? 5.198 1.162 1.597 1.00 85.00 247 LEU A O 1
ATOM 1946 N N . ILE A 1 248 ? 5.455 2.092 3.629 1.00 88.56 248 ILE A N 1
ATOM 1947 C CA . ILE A 1 248 ? 6.442 3.078 3.161 1.00 88.56 248 ILE A CA 1
ATOM 1948 C C . ILE A 1 248 ? 7.690 2.424 2.554 1.00 88.56 248 ILE A C 1
ATOM 1950 O O . ILE A 1 248 ? 8.327 2.993 1.664 1.00 88.56 248 ILE A O 1
ATOM 1954 N N . MET A 1 249 ? 8.017 1.214 3.021 1.00 86.88 249 MET A N 1
ATOM 1955 C CA . MET A 1 249 ? 9.261 0.523 2.701 1.00 86.88 249 MET A CA 1
ATOM 1956 C C . MET A 1 249 ? 9.320 0.085 1.245 1.00 86.88 249 MET A C 1
ATOM 1958 O O . MET A 1 249 ? 10.409 -0.008 0.690 1.00 86.88 249 MET A O 1
ATOM 1962 N N . ASP A 1 250 ? 8.177 -0.148 0.601 1.00 82.06 250 ASP A N 1
ATOM 1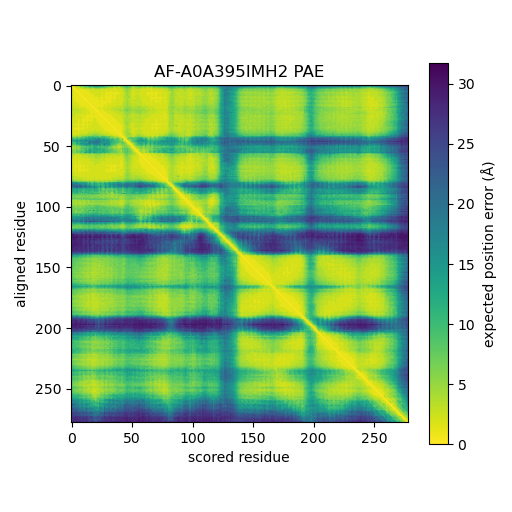963 C CA . ASP A 1 250 ? 8.156 -0.647 -0.771 1.00 82.06 250 ASP A CA 1
ATOM 1964 C C . ASP A 1 250 ? 8.799 0.338 -1.755 1.00 82.06 250 ASP A C 1
ATOM 1966 O O . ASP A 1 250 ? 9.649 -0.050 -2.553 1.00 82.06 250 ASP A O 1
ATOM 1970 N N . SER A 1 251 ? 8.493 1.633 -1.629 1.00 84.69 251 SER A N 1
ATOM 1971 C CA . SER A 1 251 ? 9.111 2.668 -2.466 1.00 84.69 251 SER A CA 1
ATOM 1972 C C . SER A 1 251 ? 10.632 2.749 -2.270 1.00 84.69 251 SER A C 1
ATOM 1974 O O . SER A 1 251 ? 11.382 2.923 -3.234 1.00 84.69 251 SER A O 1
ATOM 1976 N N . LEU A 1 252 ? 11.094 2.552 -1.029 1.00 87.81 252 LEU A N 1
ATOM 1977 C CA . LEU A 1 252 ? 12.511 2.548 -0.664 1.00 87.81 252 LEU A CA 1
ATOM 1978 C C . LEU A 1 252 ? 13.227 1.325 -1.246 1.00 87.81 252 LEU A C 1
ATOM 1980 O O . LEU A 1 252 ? 14.281 1.464 -1.871 1.00 87.81 252 LEU A O 1
ATOM 1984 N N . TRP A 1 253 ? 12.640 0.136 -1.095 1.00 84.94 253 TRP A N 1
ATOM 1985 C CA . TRP A 1 253 ? 13.177 -1.104 -1.653 1.00 84.94 253 TRP A CA 1
ATOM 1986 C C . TRP A 1 253 ? 13.203 -1.077 -3.176 1.00 84.94 253 TRP A C 1
ATOM 1988 O O . TRP A 1 253 ? 14.207 -1.456 -3.784 1.00 84.94 253 TRP A O 1
ATOM 1998 N N . ALA A 1 254 ? 12.141 -0.572 -3.799 1.00 79.44 254 ALA A N 1
ATOM 1999 C CA . ALA A 1 254 ? 12.050 -0.435 -5.241 1.00 79.44 254 ALA A CA 1
ATOM 2000 C C . ALA A 1 254 ? 13.130 0.518 -5.784 1.00 79.44 254 ALA A C 1
ATOM 2002 O O . ALA A 1 254 ? 13.826 0.172 -6.743 1.00 79.44 254 ALA A O 1
ATOM 2003 N N . ALA A 1 255 ? 13.351 1.671 -5.142 1.00 80.38 255 ALA A N 1
ATOM 2004 C CA . ALA A 1 255 ? 14.419 2.598 -5.520 1.00 80.38 255 ALA A CA 1
ATOM 2005 C C . ALA A 1 255 ? 15.824 2.000 -5.315 1.00 80.38 255 ALA A C 1
ATOM 2007 O O . ALA A 1 255 ? 16.680 2.101 -6.201 1.00 80.38 255 ALA A O 1
ATOM 2008 N N . ALA A 1 256 ? 16.058 1.316 -4.190 1.00 80.38 256 ALA A N 1
ATOM 2009 C CA . ALA A 1 256 ? 17.319 0.621 -3.927 1.00 80.38 256 ALA A CA 1
ATOM 2010 C C . ALA A 1 256 ? 17.598 -0.477 -4.972 1.00 80.38 256 ALA A C 1
ATOM 2012 O O . ALA A 1 256 ? 18.720 -0.595 -5.477 1.00 80.38 256 ALA A O 1
ATOM 2013 N N . GLY A 1 257 ? 16.567 -1.234 -5.356 1.00 76.44 257 GLY A N 1
ATOM 2014 C CA . GLY A 1 257 ? 16.632 -2.240 -6.413 1.00 76.44 257 GLY A CA 1
ATOM 2015 C C . GLY A 1 257 ? 17.015 -1.646 -7.771 1.00 76.44 257 GLY A C 1
ATOM 2016 O O . GLY A 1 257 ? 17.897 -2.183 -8.446 1.00 76.44 257 GLY A O 1
ATOM 2017 N N . GLN A 1 258 ? 16.430 -0.504 -8.154 1.00 74.19 258 GLN A N 1
ATOM 2018 C CA . GLN A 1 258 ? 16.805 0.203 -9.389 1.00 74.19 258 GLN A CA 1
ATOM 2019 C C . GLN A 1 258 ? 18.275 0.631 -9.382 1.00 74.19 258 GLN A C 1
ATOM 2021 O O . GLN A 1 258 ? 18.985 0.431 -10.373 1.00 74.19 258 GLN A O 1
ATOM 2026 N N . HIS A 1 259 ? 18.759 1.168 -8.259 1.00 71.75 259 HIS A N 1
ATOM 2027 C CA . HIS A 1 259 ? 20.159 1.558 -8.123 1.00 71.75 259 HIS A CA 1
ATOM 2028 C C . HIS A 1 259 ? 21.097 0.353 -8.295 1.00 71.75 259 HIS A C 1
ATOM 2030 O O . HIS A 1 259 ? 22.016 0.399 -9.117 1.00 71.75 259 HIS A O 1
ATOM 2036 N N . TYR A 1 260 ? 20.835 -0.753 -7.590 1.00 68.88 260 TYR A N 1
ATOM 2037 C CA . TYR A 1 260 ? 21.629 -1.981 -7.697 1.00 68.88 260 TYR A CA 1
ATOM 2038 C C . TYR A 1 260 ? 21.669 -2.524 -9.132 1.00 68.88 260 TYR A C 1
ATOM 2040 O O . TYR A 1 260 ? 22.748 -2.752 -9.688 1.00 68.88 260 TYR A O 1
ATOM 2048 N N . MET A 1 261 ? 20.505 -2.643 -9.777 1.00 65.12 261 MET A N 1
ATOM 2049 C CA . MET A 1 261 ? 20.401 -3.106 -11.164 1.00 65.12 261 MET A CA 1
ATOM 2050 C C . MET A 1 261 ? 21.136 -2.173 -12.136 1.00 65.12 261 MET A C 1
ATOM 2052 O O . MET A 1 261 ? 21.766 -2.640 -13.087 1.00 65.12 261 MET A O 1
ATOM 2056 N N . GLY A 1 262 ? 21.109 -0.861 -11.893 1.00 63.25 262 GLY A N 1
ATOM 2057 C CA . GLY A 1 262 ? 21.873 0.125 -12.656 1.00 63.25 262 GLY A CA 1
ATOM 2058 C C . GLY A 1 262 ? 23.389 -0.063 -12.537 1.00 63.25 262 GLY A C 1
ATOM 2059 O O . GLY A 1 262 ? 24.097 -0.008 -13.549 1.00 63.25 262 GLY A O 1
ATOM 2060 N N . VAL A 1 263 ? 23.896 -0.340 -11.330 1.00 62.62 263 VAL A N 1
ATOM 2061 C CA . VAL A 1 263 ? 25.319 -0.641 -11.099 1.00 62.62 263 VAL A CA 1
ATOM 2062 C C . VAL A 1 263 ? 25.724 -1.942 -11.793 1.00 62.62 263 VAL A C 1
ATOM 2064 O O . VAL A 1 263 ? 26.714 -1.962 -12.526 1.00 62.62 263 VAL A O 1
ATOM 2067 N N . GLU A 1 264 ? 24.943 -3.015 -11.654 1.00 58.91 264 GLU A N 1
ATOM 2068 C CA . GLU A 1 264 ? 25.246 -4.289 -12.317 1.00 58.91 264 GLU A CA 1
ATOM 2069 C C . GLU A 1 264 ? 25.258 -4.186 -13.850 1.00 58.91 264 GLU A C 1
ATOM 2071 O O . GLU A 1 264 ? 26.070 -4.836 -14.519 1.00 58.91 264 GLU A O 1
ATOM 2076 N N . ARG A 1 265 ? 24.352 -3.388 -14.433 1.00 61.25 265 ARG A N 1
ATOM 2077 C CA . ARG A 1 265 ? 24.305 -3.145 -15.886 1.00 61.25 265 ARG A CA 1
ATOM 2078 C C . ARG A 1 265 ? 25.566 -2.425 -16.367 1.00 61.25 265 ARG A C 1
ATOM 2080 O O . ARG A 1 265 ? 26.148 -2.842 -17.369 1.00 61.25 265 ARG A O 1
ATOM 2087 N N . LYS A 1 266 ? 26.033 -1.403 -15.635 1.00 59.12 266 LYS A N 1
ATOM 2088 C CA . LYS A 1 266 ? 27.299 -0.707 -15.934 1.00 59.12 266 LYS A CA 1
ATOM 2089 C C . LYS A 1 266 ? 28.489 -1.667 -15.873 1.00 59.12 266 LYS A C 1
ATOM 2091 O O . LYS A 1 266 ? 29.290 -1.693 -16.804 1.00 59.12 266 LYS A O 1
ATOM 2096 N N . SER A 1 267 ? 28.566 -2.509 -14.843 1.00 54.56 267 SER A N 1
ATOM 2097 C CA . SER A 1 267 ? 29.639 -3.502 -14.691 1.00 54.56 267 SER A CA 1
ATOM 2098 C C . SER A 1 267 ? 29.666 -4.527 -15.834 1.00 54.56 267 SER A C 1
ATOM 2100 O O . SER A 1 267 ? 30.732 -4.803 -16.385 1.00 54.56 267 SER A O 1
ATOM 2102 N N . ARG A 1 268 ? 28.504 -5.042 -16.266 1.00 52.41 268 ARG A N 1
ATOM 2103 C CA . ARG A 1 268 ? 28.404 -5.982 -17.402 1.00 52.41 268 ARG A CA 1
ATOM 2104 C C . ARG A 1 268 ? 28.787 -5.353 -18.748 1.00 52.41 268 ARG A C 1
ATOM 2106 O O . ARG A 1 268 ? 29.476 -6.003 -19.534 1.00 52.41 268 ARG A O 1
ATOM 2113 N N . CYS A 1 269 ? 28.411 -4.099 -19.008 1.00 52.66 269 CYS A N 1
ATOM 2114 C CA . CYS A 1 269 ? 28.824 -3.384 -20.223 1.00 52.66 269 CYS A CA 1
ATOM 2115 C C . CYS A 1 269 ? 30.340 -3.139 -20.274 1.00 52.66 269 CYS A C 1
ATOM 2117 O O . CYS A 1 269 ? 30.948 -3.319 -21.328 1.00 52.66 269 CYS A O 1
ATOM 2119 N N . THR A 1 270 ? 30.967 -2.801 -19.143 1.00 51.78 270 THR A N 1
ATOM 2120 C CA . THR A 1 270 ? 32.426 -2.616 -19.057 1.00 51.78 270 THR A CA 1
ATOM 2121 C C . THR A 1 270 ? 33.178 -3.917 -19.354 1.00 51.78 270 THR A C 1
ATOM 2123 O O . THR A 1 270 ? 34.145 -3.913 -20.115 1.00 51.78 270 THR A O 1
ATOM 2126 N N . ILE A 1 271 ? 32.695 -5.051 -18.836 1.00 51.69 271 ILE A N 1
ATOM 2127 C CA . ILE A 1 271 ? 33.288 -6.374 -19.093 1.00 51.69 271 ILE A CA 1
ATOM 2128 C C . ILE A 1 271 ? 33.096 -6.787 -20.564 1.00 51.69 271 ILE A C 1
ATOM 2130 O O . ILE A 1 271 ? 34.045 -7.224 -21.214 1.00 51.69 271 ILE A O 1
ATOM 2134 N N . SER A 1 272 ? 31.905 -6.578 -21.138 1.00 48.19 272 SER A N 1
ATOM 2135 C CA . SER A 1 272 ? 31.639 -6.866 -22.557 1.00 48.19 272 SER A CA 1
ATOM 2136 C C . SER A 1 272 ? 32.439 -5.973 -23.517 1.00 48.19 272 SER A C 1
ATOM 2138 O O . SER A 1 272 ? 32.765 -6.414 -24.620 1.00 48.19 272 SER A O 1
ATOM 2140 N N . GLY A 1 273 ? 32.738 -4.729 -23.131 1.00 44.75 273 GLY A N 1
ATOM 2141 C CA . GLY A 1 273 ? 33.563 -3.804 -23.911 1.00 44.75 273 GLY A CA 1
ATOM 2142 C C . GLY A 1 273 ? 35.043 -4.193 -23.944 1.00 44.75 273 GLY A C 1
ATOM 2143 O O . GLY A 1 273 ? 35.705 -3.965 -24.955 1.00 44.75 273 GLY A O 1
ATOM 2144 N N . SER A 1 274 ? 35.547 -4.832 -22.883 1.00 43.56 274 SER A N 1
ATOM 2145 C CA . SER A 1 274 ? 36.909 -5.382 -22.844 1.00 43.56 274 SER A CA 1
ATOM 2146 C C . SER A 1 274 ? 37.052 -6.686 -23.633 1.00 43.56 274 SER A C 1
ATOM 2148 O O . SER A 1 274 ? 38.102 -6.919 -24.221 1.00 43.56 274 SER A O 1
ATOM 2150 N N . ILE A 1 275 ? 36.004 -7.514 -23.710 1.00 46.25 275 ILE A N 1
ATOM 2151 C CA . ILE A 1 275 ? 36.041 -8.792 -24.447 1.00 46.25 275 ILE A CA 1
ATOM 2152 C C . ILE A 1 275 ? 35.936 -8.590 -25.972 1.00 46.25 275 ILE A C 1
ATOM 2154 O O . ILE A 1 275 ? 36.462 -9.395 -26.726 1.00 46.25 275 ILE A O 1
ATOM 2158 N N . ARG A 1 276 ? 35.330 -7.494 -26.458 1.00 40.69 276 ARG A N 1
ATOM 2159 C CA . ARG A 1 276 ? 35.271 -7.167 -27.903 1.00 40.69 276 ARG A CA 1
ATOM 2160 C C . ARG A 1 276 ? 36.532 -6.490 -28.465 1.00 40.69 276 ARG A C 1
ATOM 2162 O O . ARG A 1 276 ? 36.527 -6.097 -29.628 1.00 40.69 276 ARG A O 1
ATOM 2169 N N . LYS A 1 277 ? 37.579 -6.300 -27.655 1.00 43.09 277 LYS A N 1
ATOM 2170 C CA . LYS A 1 277 ? 38.843 -5.657 -28.065 1.00 43.09 277 LYS A CA 1
ATOM 2171 C C . LYS A 1 277 ? 40.012 -6.633 -28.269 1.00 43.09 277 LYS A C 1
ATOM 2173 O O . LYS A 1 277 ? 41.138 -6.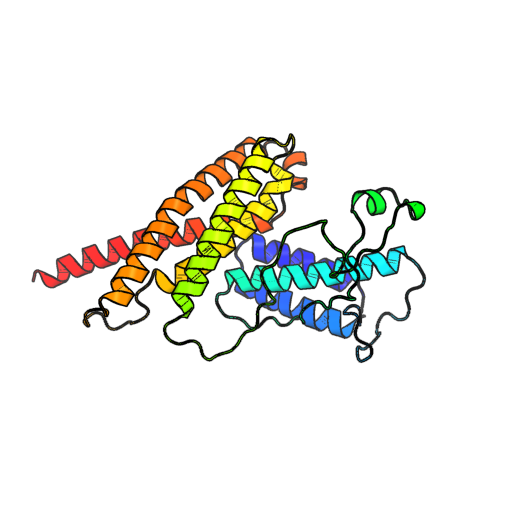167 -28.429 1.00 43.09 277 LYS A O 1
ATOM 2178 N N . TYR A 1 278 ? 39.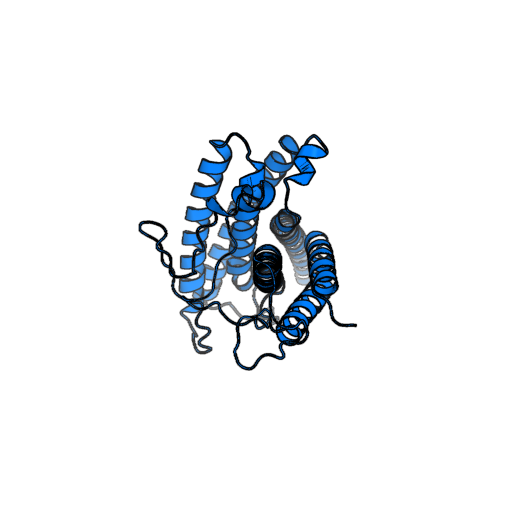747 -7.939 -28.299 1.00 39.66 278 TYR A N 1
ATOM 2179 C CA . TYR A 1 278 ? 40.731 -8.979 -28.608 1.00 39.66 278 TYR A CA 1
ATOM 2180 C C . TYR A 1 278 ? 40.233 -9.883 -29.729 1.00 39.66 278 TYR A C 1
ATOM 2182 O O . TYR A 1 278 ? 39.024 -10.211 -29.714 1.00 39.66 278 TYR A O 1
#

Secondary structure (DSSP, 8-state):
---HHHHHHHHHHHHHHHHTT-HHHHHHHHHHHHHHHHHHTTT--TTS--TT----SHHHHHHHHHHHHHHHHHHHHHHHHTTSPPPSSPPPPTTPBPPPPHHHHHTT-GGG----BTTS--SS----------S--SSSHHHHHHHHHHHHHHHHHHHHHHHHHSS-SHHHHHHHHHHHHHHHHHHGGGSS-----TTSPP-HHHHHHHHHHHHHHHHHHHHHHHHHHHHHHH--SHHHHTTS-TTHHHHHHHHHHHHHHHHHHHHHHHHHHHHTT-

Solvent-accessible surface area (backbone atoms only — not comparable to full-atom values): 16054 Å² total; per-residue (Å²): 142,82,59,68,66,61,48,54,53,46,51,54,50,23,46,50,30,39,40,70,67,38,50,73,57,17,42,53,42,30,52,48,44,43,54,50,40,44,51,42,29,53,72,78,49,93,86,39,47,55,72,69,58,82,77,92,44,72,66,58,48,50,52,38,40,46,49,41,52,49,43,54,50,47,42,52,54,49,37,58,78,60,73,83,61,80,75,84,62,79,83,85,50,57,82,40,70,44,68,62,60,64,70,40,59,78,69,64,42,74,89,70,61,68,81,43,34,65,62,57,79,76,81,80,86,86,82,81,78,81,90,76,87,70,97,77,66,80,90,56,53,60,60,52,37,49,53,50,38,54,53,42,51,55,48,41,51,51,53,49,54,50,24,69,72,40,96,57,42,53,75,44,40,38,64,45,20,51,43,47,39,49,46,49,56,52,30,52,75,45,53,50,83,87,61,88,63,88,80,68,83,68,57,70,65,63,51,50,51,24,54,52,25,44,48,52,53,54,64,47,46,53,57,53,50,54,47,52,53,49,51,57,70,66,46,74,48,75,78,44,48,75,58,48,57,53,64,34,38,48,28,54,53,52,49,52,49,51,52,52,54,51,52,54,51,54,53,50,50,55,53,54,58,60,60,73,74,111

InterPro domains:
  IPR007219 Xylanolytic transcriptional activator, regulatory domain [PF04082] (6-122)
  IPR007219 Xylanolytic transcriptional activator, regulatory domain [SM00906] (26-103)
  IPR050815 Transcription factor, fungi [PTHR47338] (3-121)

Organism: NCBI:txid38457

pLDDT: mean 77.58, std 16.16, range [30.05, 96.5]

Sequence (278 aa):
MVSLILLQANILITLFEYGQAIYPAAWMSAGWCSRYAILLGINGFDTSSQLIGSVDTWTEQEERYRTWWGVLILDRMVSIGSKSHLLTTQEPKEEDPLPVEDAAWDHGDMTQTIQRYVSTSLTEKCSPPPLYREDTLGDSRFDIAYQLFENCSVLARRVNEEAIASRDYLMLATPLAIIYSAIIALLDPYSCPTDRSCGAALPSEKGIMMNQAIKGLQDFSHSVVEFSERVNNQAQTQQDLDKVSPLIMDSLWAAAGQHYMGVERKSRCTISGSIRKY

Mean predicted aligned error: 10.69 Å

Nearest PDB structures (foldseek):
  3t6g-assembly2_D  TM=4.252E-01  e=2.171E+00  Homo sapiens
  5w93-assembly2_B  TM=3.982E-01  e=2.171E+00  Mus musculus

Radius of gyration: 21.84 Å; Cα contacts (8 Å, |Δi|>4): 251; chains: 1; bounding box: 66×46×54 Å

Foldseek 3Di:
DQDLVVLVVLLVVLLVCVLVVVLVVSLVSLLVSQVSLQQCVLLPDPPGNVVVDDDDDPLVNLSSQVSNVSSVVSLVLSPLLPQDDDRSHDDFDQARWHHFDVVCVVVVPPVRGDTDGNVPDPPDDDDDDPPDPDPDDDPCLLVVLVVLLVVLVVVLVVLCVVLVVDPQNQLSLLVNLSSLSSNLSSLVVLQDDPDPPPPDDDDPVSVVSNVVSVVSLVVSLVVLVVSVVVLCVQCPDPVSVVSHRSSSSSSVVSSVVVVVVVVVVVVVVVVVVVVVPD

=== Feature glossary ===
A reading guide for the features in this record.

Start from the sequence.

  · Sequence gives the chain of amino acids in standard one-letter code (A=alanine, C=cysteine, …, Y=tyrosine), read N→C. It is the only feature that is directly encoded by the gene; all structural features are derived from the folded form of this sequence.

Fold it, and you get atomic coordinates and the backbone conformation that goes with them.

  · Structure coordinates are given as an mmCIF _atom_site loop: one row per atom with element, residue name, chain id, sequence number, and x/y/z position in Å. Only the four main-chain atoms per residue are included here; side chains are omitted to keep the record compact.

  · Backbone dihedral angles. Every residue except chain termini has a φ (preceding-C → N → Cα → C) and a ψ (N → Cα → C → next-N). They are reported in degrees following the IUPAC sign convention. Secondary structure is essentially a statement about which (φ, ψ) basin each residue occupies.

  · Eight-state secondary structure (DSSP): H is the canonical α-helix, G the tighter 3₁₀-helix, I the wider π-helix; E/B are β-structure, T and S are turns and bends, and '-' is everything else. DSSP derives these from the pattern of main-chain N–H···O=C hydrogen bonds, not from the sequence.

  · SS3 is a coarse helix/strand/coil call (letters a/b/c) made by the P-SEA algorithm from inter-Cα distances and dihedrals. It is less detailed than DSSP but needs only Cα positions.

Summarize the fold with a handful of shape descriptors and a per-residue structural alphabet.

  · Radius of gyration (Rg) is the root-mean-square distance of Cα atoms from their centroid — a single number for overall size and compactness. A globular domain of N residues has Rg ≈ 2.2·N^0.38 Å; an extended or disordered chain has a much larger Rg. The Cα contact count is the number of residue pairs whose Cα atoms are within 8 Å and are more than four positions apart in sequence — a standard proxy for tertiary packing density. The bounding box is the smallest axis-aligned box enclosing all Cα atoms.

  · 3Di is Foldseek's structural alphabet. Each residue is assigned one of twenty discrete states based on how its Cα sits relative to its spatial (not sequential) neighbors. Aligning 3Di strings finds structural homologs roughly as well as full 3D superposition, but orders of magnitude faster.

  · Solvent-accessible surface area (SASA) is the area in Å² traced out by the centre of a 1.4 Å probe sphere (a water molecule) rolled over the protein's van der Waals surface (Shrake–Rupley / Lee–Richards construction). Buried residues have near-zero SASA; fully exposed residues can exceed 200 Å². The total SASA scales roughly with the number of surface residues.

Ask how reliable the model is.

  · For AlphaFold models, the B-factor field carries pLDDT — the model's own estimate of local accuracy on a 0–100 scale. Regions with pLDDT<50 should be treated as essentially unmodeled; they often correspond to intrinsically disordered segments.

  · For experimental (PDB) structures, the B-factor (temperature factor) quantifies the positional spread of each atom in the crystal — a combination of thermal vibration and static disorder — in units of Å². High B-factors mark flexible loops or poorly resolved regions; low B-factors mark the rigid, well-ordered core.

  · Predicted Aligned Error (PAE) is an AlphaFold confidence matrix: entry (i, j) is the expected error in the position of residue j, in ångströms, when the prediction is superimposed on the true structure at residue i. Low PAE within a block of residues means that block is internally rigid and well-predicted; high PAE between two blocks means their relative placement is uncertain even if each block individually is confident.

Place it in context: what it resembles, what it is annotated as, and how it looks.

  · Structural nearest neighbors (via Foldseek easy-search vs the PDB). Reported per hit: target PDB id, E-value, and alignment TM-score. A TM-score above ~0.5 is the conventional threshold for 'same fold'.

  · Functional annotations link the protein to curated databases. InterPro entries identify conserved domains and families by matching the sequence against member-database signatures (Pfam, PROSITE, CDD, …). Gene Ontology (GO) terms describe molecular function, biological process, and cellular component in a controlled vocabulary. CATH places the structure in a hierarchical fold classification (Class/Architecture/Topology/Homologous-superfamily). The organism is the source species.

  · The contact map is a binary N×N matrix image: pixel (i, j) is dark where Cα_i and Cα_j are within 8 Å and |i−j|>4. Because the |i−j|>4 filter removes local helical contacts, off-diagonal stripes parallel to the main diagonal indicate parallel β-sheets; stripes perpendicular to it indicate antiparallel β-sheets. The Ramachandran plot scatters every residue's (φ, ψ) pair against the sterically allowed regions. The PAE heatmap renders the predicted-aligned-error matrix.

  · Six rendered views show the 3D structure from the faces of a cube — i.e. along ±x, ±y, ±z. Rendering representation is drawn randomly per protein from cartoon (secondary-structure ribbons), sticks (backbone bonds), or molecular surface; coloring is either N→C rainbow (blue at the N-terminus through red at the C-terminus) or one color per chain.